Protein AF-A0A4V2BK68-F1 (afdb_monomer)

Sequence (248 aa):
MAKHEANIALLWSELARLSEAGELRRLSCAFARFIASLGSAPPALVLASSVLSELEGQGHSCLLLADLAAGPAALLGWEDDQWKELARAAGPLPRNAQGWARELAGCQQVWEVSAFDYDQPLVLDGDRLYLRRYWRDETLVAQAVRARATRLREVDAGQVRGWLDMLFASQRSAGVPNGPDWQKLACAIALRGSIAIITGGPGTGKTYTVARLLALLFATATEAGSQRIALAAPTGKAAARLKQSIDK

Foldseek 3Di:
DDQLDQAVVLLLVLQVVCCVVVLAPPVLSVQLVVLCVVDPRQLLSSVLSSVQVLLVVVVDQWDFLQCVLVFVQVSSVHDSVSSVSSCVNSGDDDNGLVSSLVVQCPRPLEDEPVDDDPPRQWYDDPRIIGGPVSVVVVVVVVVVCVVQQPQWDDFDPVQLVVLLCVLCVVVPVVDDPPDDPVLSVQLVSCNTTSDGDDDDDPPPCPLVSVLSSVVSCQSRDPDHPPDDDDDDDPDPVVSVVSVVSNVD

Secondary structure (DSSP, 8-state):
-------HHHHHHHHHHHHHTTSS-HHHHHHHHHHHHTS---HHHHHHHHHHHHHHHTT-SEEEHHHHHH-THHHHT--HHHHHHHHHHH-S--SSHHHHHHHHHTSTTEEETTSPP---SEEEETTEEEEHHHHHHHHHHHHHHHHHHS-BPP--HHHHHHHHHHHTHHHHTT---SS--HHHHHHHHHHHBSS------TTS-HHHHHHHHHHHHHHT-SSTT--------SSHHHHHHHHHHH--

pLDDT: mean 90.45, std 10.8, range [35.53, 98.69]

Mean predicted aligned error: 6.68 Å

Solvent-accessible surface area (backbone 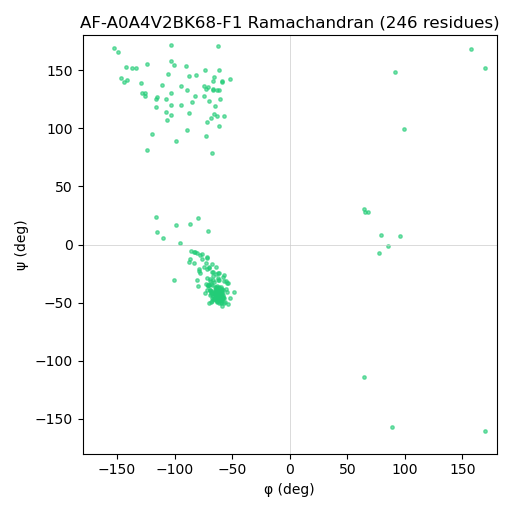atoms only — not comparable to full-atom values): 14293 Å² total; per-residue (Å²): 133,84,78,68,71,62,36,56,68,52,30,52,52,48,52,48,51,37,30,73,72,65,78,33,59,63,62,20,52,52,48,18,50,53,59,39,70,76,50,84,59,55,40,65,53,40,50,52,40,26,51,38,42,45,41,40,76,75,69,42,68,56,34,49,30,54,48,61,35,72,56,47,20,72,82,68,75,43,54,65,65,63,46,51,53,50,45,58,28,35,22,89,70,55,78,37,29,71,48,42,43,56,60,45,57,71,29,83,52,32,31,38,72,94,52,85,84,81,81,36,61,25,32,36,58,82,58,31,42,22,49,39,68,43,47,51,53,51,51,50,50,52,51,57,49,51,59,26,64,71,40,70,50,91,71,63,66,68,62,50,48,54,52,51,52,63,79,46,46,74,62,62,74,74,52,85,68,95,63,81,61,61,56,62,50,49,35,58,52,40,69,30,32,66,51,70,86,89,83,75,66,89,89,68,47,63,65,64,35,50,51,50,35,52,52,49,53,63,76,67,50,92,50,91,84,72,79,82,86,83,87,86,52,100,41,72,72,54,36,53,52,52,50,62,65,64,79,106

Structure (mmCIF, N/CA/C/O backbone):
data_AF-A0A4V2BK68-F1
#
_entry.id   AF-A0A4V2BK68-F1
#
loop_
_atom_site.group_PDB
_atom_site.id
_atom_site.type_symbol
_atom_site.label_atom_id
_atom_site.label_alt_id
_atom_site.label_comp_id
_atom_site.label_asym_id
_atom_site.label_entity_id
_atom_site.label_seq_id
_atom_site.pdbx_PDB_ins_code
_atom_site.Cartn_x
_atom_site.Cartn_y
_atom_site.Cartn_z
_atom_site.occupancy
_atom_site.B_iso_or_equiv
_atom_site.auth_seq_id
_atom_site.auth_comp_id
_atom_site.auth_asym_id
_atom_site.auth_atom_id
_atom_site.pdbx_PDB_model_num
ATOM 1 N N . MET A 1 1 ? 11.439 2.692 -43.459 1.00 35.53 1 MET A N 1
ATOM 2 C CA . MET A 1 1 ? 11.165 2.972 -42.032 1.00 35.53 1 MET A CA 1
ATOM 3 C C . MET A 1 1 ? 12.033 2.042 -41.204 1.00 35.53 1 MET A C 1
ATOM 5 O O . MET A 1 1 ? 11.750 0.852 -41.156 1.00 35.53 1 MET A O 1
ATOM 9 N N . ALA A 1 2 ? 13.141 2.548 -40.661 1.00 35.53 2 ALA A N 1
ATOM 10 C CA . ALA A 1 2 ? 14.042 1.754 -39.831 1.00 35.53 2 ALA A CA 1
ATOM 11 C C . ALA A 1 2 ? 13.305 1.339 -38.548 1.00 35.53 2 ALA A C 1
ATOM 13 O O . ALA A 1 2 ? 12.846 2.202 -37.796 1.00 35.53 2 ALA A O 1
ATOM 14 N N . LYS A 1 3 ? 13.149 0.028 -38.324 1.00 40.97 3 LYS A N 1
ATOM 15 C CA . LYS A 1 3 ? 12.773 -0.508 -37.011 1.00 40.97 3 LYS A CA 1
ATOM 16 C C . LYS A 1 3 ? 13.834 -0.000 -36.034 1.00 40.97 3 LYS A C 1
ATOM 18 O O . LYS A 1 3 ? 14.989 -0.380 -36.173 1.00 40.97 3 LYS A O 1
ATOM 23 N N . HIS A 1 4 ? 13.465 0.911 -35.133 1.00 47.81 4 HIS A N 1
ATOM 24 C CA . HIS A 1 4 ? 14.343 1.330 -34.043 1.00 47.81 4 HIS A CA 1
ATOM 25 C C . HIS A 1 4 ? 14.621 0.093 -33.192 1.00 47.81 4 HIS A C 1
ATOM 27 O O . HIS A 1 4 ? 13.746 -0.381 -32.467 1.00 47.81 4 HIS A O 1
ATOM 33 N N . GLU A 1 5 ? 15.802 -0.482 -33.376 1.00 54.16 5 GLU A N 1
ATOM 34 C CA . GLU A 1 5 ? 16.306 -1.576 -32.562 1.00 54.16 5 GLU A CA 1
ATOM 35 C C . GLU A 1 5 ? 16.465 -1.054 -31.132 1.00 54.16 5 GLU A C 1
ATOM 37 O O . GLU A 1 5 ? 16.938 0.065 -30.917 1.00 54.16 5 GLU A O 1
ATOM 42 N N . ALA A 1 6 ? 15.981 -1.817 -30.158 1.00 62.16 6 ALA A N 1
ATOM 43 C CA . ALA A 1 6 ? 15.950 -1.380 -28.773 1.00 62.16 6 ALA A CA 1
ATOM 44 C C . ALA A 1 6 ? 17.393 -1.223 -28.260 1.00 62.16 6 ALA A C 1
ATOM 46 O O . ALA A 1 6 ? 18.126 -2.206 -28.153 1.00 62.16 6 ALA A O 1
ATOM 47 N N . ASN A 1 7 ? 17.823 0.009 -27.972 1.00 80.69 7 ASN A N 1
ATOM 48 C CA . ASN A 1 7 ? 19.200 0.283 -27.575 1.00 80.69 7 ASN A CA 1
ATOM 49 C C . ASN A 1 7 ? 19.293 0.411 -26.053 1.00 80.69 7 ASN A C 1
ATOM 51 O O . ASN A 1 7 ? 19.197 1.497 -25.484 1.00 80.69 7 ASN A O 1
ATOM 55 N N . ILE A 1 8 ? 19.519 -0.721 -25.387 1.00 89.06 8 ILE A N 1
ATOM 56 C CA . ILE A 1 8 ? 19.668 -0.768 -23.930 1.00 89.06 8 ILE A CA 1
ATOM 57 C C . ILE A 1 8 ? 20.793 0.151 -23.417 1.00 89.06 8 ILE A C 1
ATOM 59 O O . ILE A 1 8 ? 20.675 0.711 -22.331 1.00 89.06 8 ILE A O 1
ATOM 63 N N . ALA A 1 9 ? 21.860 0.368 -24.197 1.00 90.88 9 ALA A N 1
ATOM 64 C CA . ALA A 1 9 ? 22.940 1.280 -23.820 1.00 90.88 9 ALA A CA 1
ATOM 65 C C . ALA A 1 9 ? 22.479 2.746 -23.834 1.00 90.88 9 ALA A C 1
ATOM 67 O O . ALA A 1 9 ? 22.823 3.503 -22.926 1.00 90.88 9 ALA A O 1
ATOM 68 N N . LEU A 1 10 ? 21.653 3.127 -24.814 1.00 93.19 10 LEU A N 1
ATOM 69 C CA . LEU A 1 10 ? 21.035 4.453 -24.865 1.00 93.19 10 LEU A CA 1
ATOM 70 C C . LEU A 1 10 ? 20.095 4.665 -23.671 1.00 93.19 10 LEU A C 1
ATOM 72 O O . LEU A 1 10 ? 20.165 5.708 -23.028 1.00 93.19 10 LEU A O 1
ATOM 76 N N . LEU A 1 11 ? 19.285 3.658 -23.321 1.00 94.94 11 LEU A N 1
ATOM 77 C CA . LEU A 1 11 ? 18.424 3.711 -22.135 1.00 94.94 11 LEU A CA 1
ATOM 78 C C . LEU A 1 11 ? 19.236 3.926 -20.848 1.00 94.94 11 LEU A C 1
ATOM 80 O O . LEU A 1 11 ? 18.882 4.772 -20.029 1.00 94.94 11 LEU A O 1
ATOM 84 N N . TRP A 1 12 ? 20.348 3.206 -20.672 1.00 95.69 12 TRP A N 1
ATOM 85 C CA . TRP A 1 12 ? 21.217 3.400 -19.507 1.00 95.69 12 TRP A CA 1
ATOM 86 C C . TRP A 1 12 ? 21.860 4.783 -19.456 1.00 95.69 12 TRP A C 1
ATOM 88 O O . TRP A 1 12 ? 22.002 5.336 -18.363 1.00 95.69 12 TRP A O 1
ATOM 98 N N . SER A 1 13 ? 22.251 5.327 -20.610 1.00 94.75 13 SER A N 1
ATOM 99 C CA . SER A 1 13 ? 22.787 6.685 -20.714 1.00 94.75 13 SER A CA 1
ATOM 100 C C . SER A 1 13 ? 21.743 7.723 -20.309 1.00 94.75 13 SER A C 1
ATOM 102 O O . SER A 1 13 ? 22.056 8.645 -19.562 1.00 94.75 13 SER A O 1
ATOM 104 N N . GLU A 1 14 ? 20.498 7.549 -20.750 1.00 94.94 14 GLU A N 1
ATOM 105 C CA . GLU A 1 14 ? 19.413 8.481 -20.444 1.00 94.94 14 GLU A CA 1
ATOM 106 C C . GLU A 1 14 ? 19.020 8.434 -18.962 1.00 94.94 14 GLU A C 1
ATOM 108 O O . GLU A 1 14 ? 18.931 9.467 -18.306 1.00 94.94 14 GLU A O 1
ATOM 113 N N . LEU A 1 15 ? 18.907 7.236 -18.378 1.00 95.06 15 LEU A N 1
ATOM 114 C CA . LEU A 1 15 ? 18.691 7.080 -16.935 1.00 95.06 15 LEU A CA 1
ATOM 115 C C . LEU A 1 15 ? 19.824 7.711 -16.107 1.00 95.06 15 LEU A C 1
ATOM 117 O O . LEU A 1 15 ? 19.572 8.315 -15.063 1.00 95.06 15 LEU A O 1
ATOM 121 N N . ALA A 1 16 ? 21.077 7.587 -16.558 1.00 95.00 16 ALA A N 1
ATOM 122 C CA . ALA A 1 16 ? 22.208 8.239 -15.904 1.00 95.00 16 ALA A CA 1
ATOM 123 C C . ALA A 1 16 ? 22.092 9.769 -15.977 1.00 95.00 16 ALA A C 1
ATOM 125 O O . ALA A 1 16 ? 22.215 10.420 -14.941 1.00 95.00 16 ALA A O 1
ATOM 126 N N . ARG A 1 17 ? 21.760 10.321 -17.152 1.00 95.50 17 ARG A N 1
ATOM 127 C CA . ARG A 1 17 ? 21.542 11.760 -17.359 1.00 95.50 17 ARG A CA 1
ATOM 128 C C . ARG A 1 17 ? 20.454 12.311 -16.434 1.00 95.50 17 ARG A C 1
ATOM 130 O O . ARG A 1 17 ? 20.697 13.287 -15.729 1.00 95.50 17 ARG A O 1
ATOM 137 N N . LEU A 1 18 ? 19.287 11.662 -16.388 1.00 94.19 18 LEU A N 1
ATOM 138 C CA . LEU A 1 18 ? 18.172 12.044 -15.508 1.00 94.19 18 LEU A CA 1
ATOM 139 C C . LEU A 1 18 ? 18.581 12.000 -14.029 1.00 94.19 18 LEU A C 1
ATOM 141 O O . LEU A 1 18 ? 18.216 12.871 -13.238 1.00 94.19 18 LEU A O 1
ATOM 145 N N . SER A 1 19 ? 19.385 11.005 -13.645 1.00 94.50 19 SER A N 1
ATOM 146 C CA . SER A 1 19 ? 19.883 10.894 -12.275 1.00 94.50 19 SER A CA 1
ATOM 147 C C . SER A 1 19 ? 20.930 11.950 -11.913 1.00 94.50 19 SER A C 1
ATOM 149 O O . SER A 1 19 ? 20.968 12.389 -10.762 1.00 94.50 19 SER A O 1
ATOM 151 N N . GLU A 1 20 ? 21.778 12.356 -12.858 1.00 95.19 20 GLU A N 1
ATOM 152 C CA . GLU A 1 20 ? 22.756 13.434 -12.681 1.00 95.19 20 GLU A CA 1
ATOM 153 C C . GLU A 1 20 ? 22.083 14.809 -12.612 1.00 95.19 20 GLU A C 1
ATOM 155 O O . GLU A 1 20 ? 22.495 15.643 -11.805 1.00 95.19 20 GLU A O 1
ATOM 160 N N . ALA A 1 21 ? 21.006 15.010 -13.378 1.00 94.00 21 ALA A N 1
ATOM 161 C CA . ALA A 1 21 ? 20.170 16.210 -13.340 1.00 94.00 21 ALA A CA 1
ATOM 162 C C . ALA A 1 21 ? 19.303 16.323 -12.068 1.00 94.00 21 ALA A C 1
ATOM 164 O O . ALA A 1 21 ? 18.738 17.379 -11.799 1.00 94.00 21 ALA A O 1
ATOM 165 N N . GLY A 1 22 ? 19.202 15.253 -11.268 1.00 93.19 22 GLY A N 1
ATOM 166 C CA . GLY A 1 22 ? 18.365 15.210 -10.064 1.00 93.19 22 GLY A CA 1
ATOM 167 C C . GLY A 1 22 ? 16.874 14.977 -10.336 1.00 93.19 22 GLY A C 1
ATOM 168 O O . GLY A 1 22 ? 16.076 15.044 -9.406 1.00 93.19 22 GLY A O 1
ATOM 169 N N . GLU A 1 23 ? 16.508 14.670 -11.581 1.00 92.75 23 GLU A N 1
ATOM 170 C CA . GLU A 1 23 ? 15.135 14.374 -12.023 1.00 92.75 23 GLU A CA 1
ATOM 171 C C . GLU A 1 23 ? 14.714 12.937 -11.673 1.00 92.75 23 GLU A C 1
ATOM 173 O O . GLU A 1 23 ? 13.528 12.632 -11.570 1.00 92.75 23 GLU A O 1
ATOM 178 N N . LEU A 1 24 ? 15.696 12.055 -11.457 1.00 94.62 24 LEU A N 1
ATOM 179 C CA . LEU A 1 24 ? 15.513 10.678 -11.007 1.00 94.62 24 LEU A CA 1
ATOM 180 C C . LEU A 1 24 ? 16.427 10.394 -9.809 1.00 94.62 24 LEU A C 1
ATOM 182 O O . LEU A 1 24 ? 17.602 10.779 -9.790 1.00 94.62 24 LEU A O 1
ATOM 186 N N . ARG A 1 25 ? 15.937 9.675 -8.794 1.00 95.88 25 ARG A N 1
ATOM 187 C CA . ARG A 1 25 ? 16.786 9.335 -7.644 1.00 95.88 25 ARG A CA 1
ATOM 188 C C . ARG A 1 25 ? 17.895 8.376 -8.075 1.00 95.88 25 ARG A C 1
ATOM 190 O O . ARG A 1 25 ? 17.664 7.401 -8.788 1.00 95.88 25 ARG A O 1
ATOM 197 N N . ARG A 1 26 ? 19.105 8.572 -7.537 1.00 96.12 26 ARG A N 1
ATOM 198 C CA . ARG A 1 26 ? 20.246 7.655 -7.757 1.00 96.12 26 ARG A CA 1
ATOM 199 C C . ARG A 1 26 ? 19.911 6.204 -7.403 1.00 96.12 26 ARG A C 1
ATOM 201 O O . ARG A 1 26 ? 20.406 5.282 -8.049 1.00 96.12 26 ARG A O 1
ATOM 208 N N . LEU A 1 27 ? 19.057 6.014 -6.392 1.00 96.81 27 LEU A N 1
ATOM 209 C CA . LEU A 1 27 ? 18.559 4.701 -5.993 1.00 96.81 27 LEU A CA 1
ATOM 210 C C . LEU A 1 27 ? 17.770 4.023 -7.118 1.00 96.81 27 LEU A C 1
ATOM 212 O O . LEU A 1 27 ? 18.000 2.846 -7.357 1.00 96.81 27 LEU A O 1
ATOM 216 N N . SER A 1 28 ? 16.921 4.750 -7.846 1.00 96.81 28 SER A N 1
ATOM 217 C CA . SER A 1 28 ? 16.106 4.207 -8.940 1.00 96.81 28 SER A CA 1
ATOM 218 C C . SER A 1 28 ? 16.981 3.656 -10.075 1.00 96.81 28 SER A C 1
ATOM 220 O O .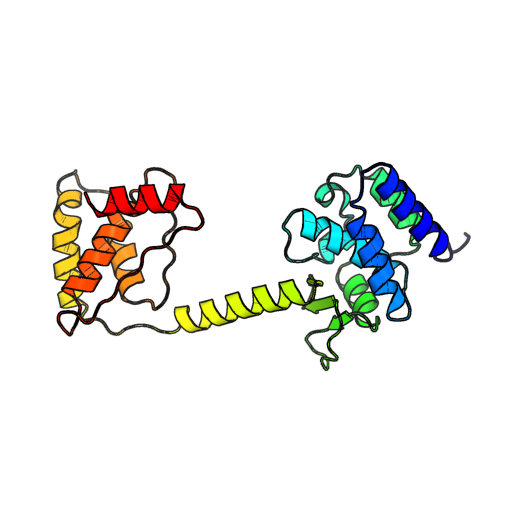 SER A 1 28 ? 16.739 2.559 -10.584 1.00 96.81 28 SER A O 1
ATOM 222 N N . CYS A 1 29 ? 18.076 4.350 -10.408 1.00 95.75 29 CYS A N 1
ATOM 223 C CA . CYS A 1 29 ? 19.084 3.858 -11.354 1.00 95.75 29 CYS A CA 1
ATOM 224 C C . CYS A 1 29 ? 19.861 2.648 -10.827 1.00 95.75 29 CYS A C 1
ATOM 226 O O . CYS A 1 29 ? 20.064 1.673 -11.552 1.00 95.75 29 CYS A O 1
ATOM 228 N N . ALA A 1 30 ? 20.324 2.702 -9.576 1.00 97.12 30 ALA A N 1
ATOM 229 C CA . ALA A 1 30 ? 21.068 1.603 -8.963 1.00 97.12 30 ALA A CA 1
ATOM 230 C C . ALA A 1 30 ? 20.209 0.335 -8.838 1.00 97.12 30 ALA A C 1
ATOM 232 O O . ALA A 1 30 ? 20.682 -0.761 -9.131 1.00 97.12 30 ALA A O 1
ATOM 233 N N . PHE A 1 31 ? 18.938 0.493 -8.473 1.00 97.88 31 PHE A N 1
ATOM 234 C CA . PHE A 1 31 ? 17.966 -0.584 -8.381 1.00 97.88 31 PHE A CA 1
ATOM 235 C C . PHE A 1 31 ? 17.712 -1.230 -9.743 1.00 97.88 31 PHE A C 1
ATOM 237 O O . PHE A 1 31 ? 17.820 -2.447 -9.866 1.00 97.88 31 PHE A O 1
ATOM 244 N N . ALA A 1 32 ? 17.456 -0.438 -10.788 1.00 97.44 32 ALA A N 1
ATOM 245 C CA . ALA A 1 32 ? 17.267 -0.981 -12.130 1.00 97.44 32 ALA A CA 1
ATOM 246 C C . ALA A 1 32 ? 18.505 -1.751 -12.618 1.00 97.44 32 ALA A C 1
ATOM 248 O O . ALA A 1 32 ? 18.366 -2.827 -13.198 1.00 97.44 32 ALA A O 1
ATOM 249 N N . ARG A 1 33 ? 19.720 -1.255 -12.333 1.00 97.19 33 ARG A N 1
ATOM 250 C CA . ARG A 1 33 ? 20.971 -1.981 -12.623 1.00 97.19 33 ARG A CA 1
ATOM 251 C C . ARG A 1 33 ? 21.080 -3.285 -11.838 1.00 97.19 33 ARG A C 1
ATOM 253 O O . ARG A 1 33 ? 21.493 -4.291 -12.405 1.00 97.19 33 ARG A O 1
ATOM 260 N N . PHE A 1 34 ? 20.696 -3.282 -10.562 1.00 97.81 34 PHE A N 1
ATOM 261 C CA . PHE A 1 34 ? 20.651 -4.496 -9.752 1.00 97.81 34 PHE A CA 1
ATOM 262 C C . PHE A 1 34 ? 19.698 -5.529 -10.361 1.00 97.81 34 PHE A C 1
ATOM 264 O O . PHE A 1 34 ? 20.127 -6.649 -10.615 1.00 97.81 34 PHE A O 1
ATOM 271 N N . ILE A 1 35 ? 18.459 -5.151 -10.694 1.00 98.12 35 ILE A N 1
ATOM 272 C CA . ILE A 1 35 ? 17.502 -6.051 -11.358 1.00 98.12 35 ILE A CA 1
ATOM 273 C C . ILE A 1 35 ? 18.069 -6.573 -12.683 1.00 98.12 35 ILE A C 1
ATOM 275 O O . ILE A 1 35 ? 18.047 -7.777 -12.938 1.00 98.12 35 ILE A O 1
ATOM 279 N N . ALA A 1 36 ? 18.650 -5.694 -13.500 1.00 96.94 36 ALA A N 1
ATOM 280 C CA . ALA A 1 36 ? 19.260 -6.086 -14.764 1.00 96.94 36 ALA A CA 1
ATOM 281 C C . ALA A 1 36 ? 20.438 -7.063 -14.595 1.00 96.94 36 ALA A C 1
ATOM 283 O O . ALA A 1 36 ? 20.678 -7.878 -15.475 1.00 96.94 36 ALA A O 1
ATOM 284 N N . SER A 1 37 ? 21.155 -7.023 -13.467 1.00 96.81 37 SER A N 1
ATOM 285 C CA . SER A 1 37 ? 22.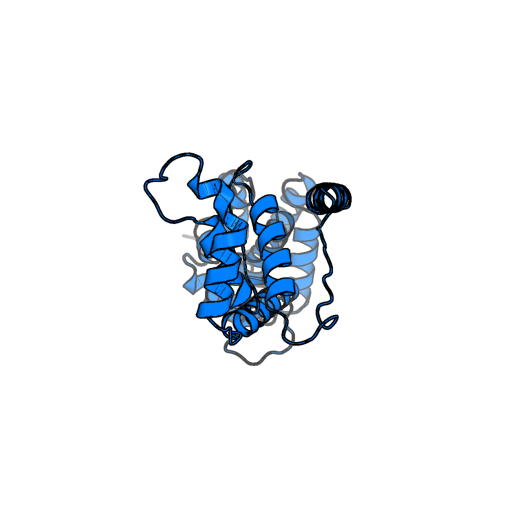278 -7.932 -13.199 1.00 96.81 37 SER A CA 1
ATOM 286 C C . SER A 1 37 ? 21.860 -9.375 -12.889 1.00 96.81 37 SER A C 1
ATOM 288 O O . SER A 1 37 ? 22.692 -10.276 -12.959 1.00 96.81 37 SER A O 1
ATOM 290 N N . LEU A 1 38 ? 20.583 -9.608 -12.568 1.00 96.00 38 LEU A N 1
ATOM 291 C CA . LEU A 1 38 ? 20.067 -10.923 -12.171 1.00 96.00 38 LEU A CA 1
ATOM 292 C C . LEU A 1 38 ? 19.722 -11.839 -13.358 1.00 96.00 38 LEU A C 1
ATOM 294 O O . LEU A 1 38 ? 19.376 -12.997 -13.142 1.00 96.00 38 LEU A O 1
ATOM 298 N N . GLY A 1 39 ? 19.780 -11.349 -14.599 1.00 93.19 39 GLY A N 1
ATOM 299 C CA . GLY A 1 39 ? 19.414 -12.135 -15.777 1.00 93.19 39 GLY A CA 1
ATOM 300 C C . GLY A 1 39 ? 19.315 -11.299 -17.049 1.00 93.19 39 GLY A C 1
ATOM 301 O O . GLY A 1 39 ? 19.834 -10.190 -17.124 1.00 93.19 39 GLY A O 1
ATOM 302 N N . SER A 1 40 ? 18.620 -11.822 -18.064 1.00 92.88 40 SER A N 1
ATOM 303 C CA . SER A 1 40 ? 18.313 -11.033 -19.264 1.00 92.88 40 SER A CA 1
ATOM 304 C C . SER A 1 40 ? 17.466 -9.817 -18.887 1.00 92.88 40 SER A C 1
ATOM 306 O O . SER A 1 40 ? 16.504 -9.938 -18.129 1.00 92.88 40 SER A O 1
ATOM 308 N N . ALA A 1 41 ? 17.835 -8.645 -19.398 1.00 92.38 41 ALA A N 1
ATOM 309 C CA . ALA A 1 41 ? 17.243 -7.374 -19.005 1.00 92.38 41 ALA A CA 1
ATOM 310 C C . ALA A 1 41 ? 16.690 -6.642 -20.233 1.00 92.38 41 ALA A C 1
ATOM 312 O O . ALA A 1 41 ? 17.369 -5.772 -20.780 1.00 92.38 41 ALA A O 1
ATOM 313 N N . PRO A 1 42 ? 15.480 -6.981 -20.711 1.00 94.56 42 PRO A N 1
ATOM 314 C CA . PRO A 1 42 ? 14.872 -6.224 -21.795 1.00 94.56 42 PRO A CA 1
ATOM 315 C C . PRO A 1 42 ? 14.655 -4.760 -21.362 1.00 94.56 42 PRO A C 1
ATOM 317 O O . PRO A 1 42 ? 14.401 -4.500 -20.180 1.00 94.56 42 PRO A O 1
ATOM 320 N N . PRO A 1 43 ? 14.700 -3.785 -22.288 1.00 95.31 43 PRO A N 1
ATOM 321 C CA . PRO A 1 43 ? 14.502 -2.370 -21.959 1.00 95.31 43 PRO A CA 1
ATOM 322 C C . PRO A 1 43 ? 13.200 -2.082 -21.204 1.00 95.31 43 PRO A C 1
ATOM 324 O O . PRO A 1 43 ? 13.182 -1.232 -20.317 1.00 95.31 43 PRO A O 1
ATOM 327 N N . ALA A 1 44 ? 12.135 -2.837 -21.492 1.00 95.00 44 ALA A N 1
ATOM 328 C CA . ALA A 1 44 ? 10.874 -2.775 -20.761 1.00 95.00 44 ALA A CA 1
ATOM 329 C C . ALA A 1 44 ? 11.051 -3.086 -19.261 1.00 95.00 44 ALA A C 1
ATOM 331 O O . ALA A 1 44 ? 10.557 -2.337 -18.422 1.00 95.00 44 ALA A O 1
ATOM 332 N N . LEU A 1 45 ? 11.804 -4.136 -18.906 1.00 96.94 45 LEU A N 1
ATOM 333 C CA . LEU A 1 45 ? 12.082 -4.486 -17.509 1.00 96.94 45 LEU A CA 1
ATOM 334 C C . LEU A 1 45 ? 12.896 -3.396 -16.810 1.00 96.94 45 LEU A C 1
ATOM 336 O O . LEU A 1 45 ? 12.586 -3.032 -15.675 1.00 96.94 45 LEU A O 1
ATOM 340 N N . VAL A 1 46 ? 13.926 -2.874 -17.481 1.00 97.12 46 VAL A N 1
ATOM 341 C CA . VAL A 1 46 ? 14.770 -1.797 -16.944 1.00 97.12 46 VAL A CA 1
ATOM 342 C C . VAL A 1 46 ? 13.921 -0.561 -16.653 1.00 97.12 46 VAL A C 1
ATOM 344 O O . VAL A 1 46 ? 13.952 -0.047 -15.537 1.00 97.12 46 VAL A O 1
ATOM 347 N N . LEU A 1 47 ? 13.102 -0.144 -17.621 1.00 96.25 47 LEU A N 1
ATOM 348 C CA . LEU A 1 47 ? 12.214 1.006 -17.490 1.00 96.25 47 LEU A CA 1
ATOM 349 C C . LEU A 1 47 ? 11.188 0.807 -16.369 1.00 96.25 47 LEU A C 1
ATOM 351 O O . LEU A 1 47 ? 11.067 1.660 -15.492 1.00 96.25 47 LEU A O 1
ATOM 355 N N . ALA A 1 48 ? 10.493 -0.334 -16.354 1.00 97.44 48 ALA A N 1
ATOM 356 C CA . ALA A 1 48 ? 9.508 -0.652 -15.324 1.00 97.44 48 ALA A CA 1
ATOM 357 C C . ALA A 1 48 ? 10.139 -0.682 -13.923 1.00 97.44 48 ALA A C 1
ATOM 359 O O . ALA A 1 48 ? 9.545 -0.174 -12.978 1.00 97.44 48 ALA A O 1
ATOM 360 N N . SER A 1 49 ? 11.363 -1.206 -13.792 1.00 97.94 49 SER A N 1
ATOM 361 C CA . SER A 1 49 ? 12.101 -1.237 -12.521 1.00 97.94 49 SER A CA 1
ATOM 362 C C . SER A 1 49 ? 12.501 0.162 -12.051 1.00 97.94 49 SER A C 1
ATOM 364 O O . SER A 1 49 ? 12.375 0.466 -10.865 1.00 97.94 49 SER A O 1
ATOM 366 N N . SER A 1 50 ? 12.958 1.027 -12.965 1.00 97.06 50 SER A N 1
ATOM 367 C CA . SER A 1 50 ? 13.282 2.425 -12.655 1.00 97.06 50 SER A CA 1
ATOM 368 C C . SER A 1 50 ? 12.050 3.203 -12.200 1.00 97.06 50 SER A C 1
ATOM 370 O O . SER A 1 50 ? 12.102 3.854 -11.159 1.00 97.06 50 SER A O 1
ATOM 372 N N . VAL A 1 51 ? 10.938 3.096 -12.937 1.00 97.31 51 VAL A N 1
ATOM 373 C CA . VAL A 1 51 ? 9.676 3.776 -12.606 1.00 97.31 51 VAL A CA 1
ATOM 374 C C . VAL A 1 51 ? 9.104 3.248 -11.293 1.00 97.31 51 VAL A C 1
ATOM 376 O O . VAL A 1 51 ? 8.755 4.039 -10.425 1.00 97.31 51 VAL A O 1
ATOM 379 N N . LEU A 1 52 ? 9.057 1.926 -11.103 1.00 98.31 52 LEU A N 1
ATOM 380 C CA . LEU A 1 52 ? 8.588 1.313 -9.859 1.00 98.31 52 LEU A CA 1
ATOM 381 C C . LEU A 1 52 ? 9.396 1.800 -8.655 1.00 98.31 52 LEU A C 1
ATOM 383 O O . LEU A 1 52 ? 8.815 2.146 -7.630 1.00 98.31 52 LEU A O 1
ATOM 387 N N . SER A 1 53 ? 10.727 1.829 -8.776 1.00 97.81 53 SER A N 1
ATOM 388 C CA . SER A 1 53 ? 11.569 2.343 -7.703 1.00 97.81 53 SER A CA 1
ATOM 389 C C . SER A 1 53 ? 11.258 3.807 -7.433 1.00 97.81 53 SER A C 1
ATOM 391 O O . SER A 1 53 ? 11.085 4.151 -6.270 1.00 97.81 53 SER A O 1
ATOM 393 N N . GLU A 1 54 ? 11.133 4.649 -8.463 1.00 96.94 54 GLU A N 1
ATOM 394 C CA . GLU A 1 54 ? 10.819 6.072 -8.305 1.00 96.94 54 GLU A CA 1
ATOM 395 C C . GLU A 1 54 ? 9.483 6.308 -7.595 1.00 96.94 54 GLU A C 1
ATOM 397 O O . GLU A 1 54 ? 9.449 7.032 -6.601 1.00 96.94 54 GLU A O 1
ATOM 402 N N . LEU A 1 55 ? 8.421 5.620 -8.020 1.00 96.62 55 LEU A N 1
ATOM 403 C CA . LEU A 1 55 ? 7.101 5.713 -7.394 1.00 96.62 55 LEU A CA 1
ATOM 404 C C . LEU A 1 55 ? 7.099 5.218 -5.944 1.00 96.62 55 LEU A C 1
ATOM 406 O O . LEU A 1 55 ? 6.436 5.812 -5.093 1.00 96.62 55 LEU A O 1
ATOM 410 N N . GLU A 1 56 ? 7.879 4.184 -5.623 1.00 96.19 56 GLU A N 1
ATOM 411 C CA . GLU A 1 56 ? 8.058 3.750 -4.233 1.00 96.19 56 GLU A CA 1
ATOM 412 C C . GLU A 1 56 ? 8.625 4.876 -3.360 1.00 96.19 56 GLU A C 1
ATOM 414 O O . GLU A 1 56 ? 8.153 5.101 -2.246 1.00 96.19 56 GLU A O 1
ATOM 419 N N . GLY A 1 57 ? 9.552 5.666 -3.904 1.00 94.88 57 GLY A N 1
ATOM 420 C CA . GLY A 1 57 ? 10.091 6.850 -3.237 1.00 94.88 57 GLY A CA 1
ATOM 421 C C . GLY A 1 57 ? 9.079 7.933 -2.915 1.00 94.88 57 GLY A C 1
ATOM 422 O O . GLY A 1 57 ? 9.296 8.724 -1.998 1.00 94.88 57 GLY A O 1
ATOM 423 N N . GLN A 1 58 ? 7.991 7.959 -3.674 1.00 94.31 58 GLN A N 1
ATOM 424 C CA . GLN A 1 58 ? 6.884 8.892 -3.520 1.00 94.31 58 GLN A CA 1
ATOM 425 C C . GLN A 1 58 ? 5.746 8.300 -2.669 1.00 94.31 58 GLN A C 1
ATOM 427 O O . GLN A 1 58 ? 4.747 8.970 -2.413 1.00 94.31 58 GLN A O 1
ATOM 432 N N . GLY A 1 59 ? 5.909 7.067 -2.173 1.00 94.94 59 GLY A N 1
ATOM 433 C CA . GLY A 1 59 ? 4.977 6.399 -1.266 1.00 94.94 59 GLY A CA 1
ATOM 434 C C . GLY A 1 59 ? 3.975 5.459 -1.938 1.00 94.94 59 GLY A C 1
ATOM 435 O O . GLY A 1 59 ? 3.078 4.960 -1.256 1.00 94.94 59 GLY A O 1
ATOM 436 N N . HIS A 1 60 ? 4.106 5.188 -3.239 1.00 96.56 60 HIS A N 1
ATOM 437 C CA . HIS A 1 60 ? 3.284 4.179 -3.912 1.00 96.56 60 HIS A CA 1
ATOM 438 C C . HIS A 1 60 ? 3.739 2.762 -3.524 1.00 96.56 60 HIS A C 1
ATOM 440 O O . HIS A 1 60 ? 4.933 2.470 -3.515 1.00 96.56 60 HIS A O 1
ATOM 446 N N . SER A 1 61 ? 2.801 1.850 -3.237 1.00 95.94 61 SER A N 1
ATOM 447 C CA . SER A 1 61 ? 3.135 0.444 -2.936 1.00 95.94 61 SER A CA 1
ATOM 448 C C . SER A 1 61 ? 3.456 -0.383 -4.187 1.00 95.94 61 SER A C 1
ATOM 450 O O . SER A 1 61 ? 4.161 -1.391 -4.098 1.00 95.94 61 SER A O 1
ATOM 452 N N . CYS A 1 62 ? 2.946 0.037 -5.347 1.00 97.81 62 CYS A N 1
ATOM 453 C CA . CYS A 1 62 ? 3.108 -0.635 -6.631 1.00 97.81 62 CYS A CA 1
ATOM 454 C C . CYS A 1 62 ? 3.035 0.334 -7.811 1.00 97.81 62 CYS A C 1
ATOM 456 O O . CYS A 1 62 ? 2.623 1.486 -7.673 1.00 97.81 62 CYS A O 1
ATOM 458 N N . LEU A 1 63 ? 3.403 -0.179 -8.981 1.00 98.19 63 LEU A N 1
ATOM 459 C CA . LEU A 1 63 ? 3.210 0.446 -10.280 1.00 98.19 63 LEU A CA 1
ATOM 460 C C . LEU A 1 63 ? 2.032 -0.226 -10.994 1.00 98.19 63 LEU A C 1
ATOM 462 O O . LEU A 1 63 ? 2.083 -1.426 -11.277 1.00 98.19 63 LEU A O 1
ATOM 466 N N . LEU A 1 64 ? 0.995 0.545 -11.328 1.00 98.12 64 LEU A N 1
ATOM 467 C CA . LEU A 1 64 ? -0.082 0.069 -12.195 1.00 98.12 64 LEU A CA 1
ATOM 468 C C . LEU A 1 64 ? 0.422 0.025 -13.643 1.00 98.12 64 LEU A C 1
ATOM 470 O O . LEU A 1 64 ? 0.922 1.015 -14.180 1.00 98.12 64 LEU A O 1
ATOM 474 N N . LEU A 1 65 ? 0.266 -1.115 -14.314 1.00 98.06 65 LEU A N 1
ATOM 475 C CA . LEU A 1 65 ? 0.736 -1.282 -15.692 1.00 98.06 65 LEU A CA 1
ATOM 476 C C . LEU A 1 65 ? -0.044 -0.422 -16.695 1.00 98.06 65 LEU A C 1
ATOM 478 O O . LEU A 1 65 ? 0.469 -0.104 -17.767 1.00 98.06 65 LEU A O 1
ATOM 482 N N . ALA A 1 66 ? -1.280 -0.045 -16.358 1.00 97.06 66 ALA A N 1
ATOM 483 C CA . ALA A 1 66 ? -2.064 0.900 -17.145 1.00 97.06 66 ALA A CA 1
ATOM 484 C C . ALA A 1 66 ? -1.422 2.297 -17.149 1.00 97.06 66 ALA A C 1
ATOM 486 O O . ALA A 1 66 ? -1.304 2.899 -18.215 1.00 97.06 66 ALA A O 1
ATOM 487 N N . ASP A 1 67 ? -0.933 2.759 -15.997 1.00 96.25 67 ASP A N 1
ATOM 488 C CA . ASP A 1 67 ? -0.263 4.055 -15.869 1.00 96.25 67 ASP A CA 1
ATOM 489 C C . ASP A 1 67 ? 1.084 4.057 -16.600 1.00 96.25 67 ASP A C 1
ATOM 491 O O . ASP A 1 67 ? 1.414 5.003 -17.316 1.00 96.25 67 ASP A O 1
ATOM 495 N N . LEU A 1 68 ? 1.833 2.952 -16.500 1.00 95.75 68 LEU A N 1
ATOM 496 C CA . LEU A 1 68 ? 3.072 2.773 -17.258 1.00 95.75 68 LEU A CA 1
ATOM 497 C C . LEU A 1 68 ? 2.825 2.831 -18.775 1.00 95.75 68 LEU A C 1
ATOM 499 O O . LEU A 1 68 ? 3.597 3.446 -19.509 1.00 95.75 68 LEU A O 1
ATOM 503 N N . ALA A 1 69 ? 1.742 2.207 -19.247 1.00 95.38 69 ALA A N 1
ATOM 504 C CA . ALA A 1 69 ? 1.368 2.205 -20.659 1.00 95.38 69 ALA A CA 1
ATOM 505 C C . ALA A 1 69 ? 0.878 3.573 -21.157 1.00 95.38 69 ALA A C 1
ATOM 507 O O . ALA A 1 69 ? 1.118 3.918 -22.314 1.00 95.38 69 ALA A O 1
ATOM 508 N N . ALA A 1 70 ? 0.192 4.336 -20.302 1.00 93.75 70 ALA A N 1
ATOM 509 C CA . ALA A 1 70 ? -0.315 5.669 -20.621 1.00 93.75 70 ALA A CA 1
ATOM 510 C C . ALA A 1 70 ? 0.790 6.739 -20.662 1.00 93.75 70 ALA A C 1
ATOM 512 O O . ALA A 1 70 ? 0.607 7.778 -21.293 1.00 93.75 70 ALA A O 1
ATOM 513 N N . GLY A 1 71 ? 1.939 6.463 -20.039 1.00 92.62 71 GLY A N 1
ATOM 514 C CA . GLY A 1 71 ? 3.044 7.401 -19.887 1.00 92.62 71 GLY A CA 1
ATOM 515 C C . GLY A 1 71 ? 3.021 8.039 -18.497 1.00 92.62 71 GLY A C 1
ATOM 516 O O . GLY A 1 71 ? 2.280 8.994 -18.278 1.00 92.62 71 GLY A O 1
ATOM 517 N N . PRO A 1 72 ? 3.839 7.559 -17.544 1.00 92.69 72 PRO A N 1
ATOM 518 C CA . PRO A 1 72 ? 3.766 7.951 -16.140 1.00 92.69 72 PRO A CA 1
ATOM 519 C C . PRO A 1 72 ? 4.428 9.309 -15.844 1.00 92.69 72 PRO A C 1
ATOM 521 O O . PRO A 1 72 ? 4.800 9.549 -14.701 1.00 92.69 72 PRO A O 1
ATOM 524 N N . ALA A 1 73 ? 4.583 10.203 -16.830 1.00 93.75 73 ALA A N 1
ATOM 525 C CA . ALA A 1 73 ? 5.266 11.491 -16.656 1.00 93.75 73 ALA A CA 1
ATOM 526 C C . ALA A 1 73 ? 4.670 12.292 -15.486 1.00 93.75 73 ALA A C 1
ATOM 528 O O . ALA A 1 73 ? 5.379 12.632 -14.543 1.00 93.75 73 ALA A O 1
ATOM 529 N N . ALA A 1 74 ? 3.344 12.459 -15.468 1.00 92.06 74 ALA A N 1
ATOM 530 C CA . ALA A 1 74 ? 2.644 13.159 -14.392 1.00 92.06 74 ALA A CA 1
ATOM 531 C C . ALA A 1 74 ? 2.819 12.494 -13.013 1.00 92.06 74 ALA A C 1
ATOM 533 O O . ALA A 1 74 ? 2.946 13.194 -12.012 1.00 92.06 74 ALA A O 1
ATOM 534 N N . LEU A 1 75 ? 2.858 11.156 -12.951 1.00 91.50 75 LEU A N 1
ATOM 535 C CA . LEU A 1 75 ? 3.106 10.426 -11.701 1.00 91.50 75 LEU A CA 1
ATOM 536 C C . LEU A 1 75 ? 4.540 10.612 -11.207 1.00 91.50 75 LEU A C 1
ATOM 538 O O . LEU A 1 75 ? 4.778 10.615 -10.011 1.00 91.50 75 LEU A O 1
ATOM 542 N N . LEU A 1 76 ? 5.493 10.782 -12.120 1.00 92.31 76 LEU A N 1
ATOM 543 C CA . LEU A 1 76 ? 6.892 11.041 -11.796 1.00 92.31 76 LEU A CA 1
ATOM 544 C C . LEU A 1 76 ? 7.164 12.524 -11.498 1.00 92.31 76 LEU A C 1
ATOM 546 O O . LEU A 1 76 ? 8.270 12.862 -11.084 1.00 92.31 76 LEU A O 1
ATOM 550 N N . GLY A 1 77 ? 6.173 13.403 -11.686 1.00 91.44 77 GLY A N 1
ATOM 551 C CA . GLY A 1 77 ? 6.361 14.853 -11.618 1.00 91.44 77 GLY A CA 1
ATOM 552 C C . GLY A 1 77 ? 7.214 15.396 -12.769 1.00 91.44 77 GLY A C 1
ATOM 553 O O . GLY A 1 77 ? 7.914 16.389 -12.594 1.00 91.44 77 GLY A O 1
ATOM 554 N N . TRP A 1 78 ? 7.198 14.712 -13.913 1.00 93.50 78 TRP A N 1
ATOM 555 C CA . TRP A 1 78 ? 7.947 15.048 -15.120 1.00 93.50 78 TRP A CA 1
ATOM 556 C C . TRP A 1 78 ? 7.053 15.693 -16.177 1.00 93.50 78 TRP A C 1
ATOM 558 O O . TRP A 1 78 ? 5.843 15.466 -16.226 1.00 93.50 78 TRP A O 1
ATOM 568 N N . GLU A 1 79 ? 7.693 16.421 -17.083 1.00 91.94 79 GLU A N 1
ATOM 569 C CA . GLU A 1 79 ? 7.111 16.848 -18.347 1.00 91.94 79 GLU A CA 1
ATOM 570 C C . GLU A 1 79 ? 7.006 15.665 -19.321 1.00 91.94 79 GLU A C 1
ATOM 572 O O . GLU A 1 79 ? 7.844 14.754 -19.342 1.00 91.94 79 GLU A O 1
ATOM 577 N N . ASP A 1 80 ? 6.004 15.703 -20.199 1.00 90.62 80 ASP A N 1
ATOM 578 C CA . ASP A 1 80 ? 5.760 14.645 -21.188 1.00 90.62 80 ASP A CA 1
ATOM 579 C C . ASP A 1 80 ? 6.977 14.363 -22.081 1.00 90.62 80 ASP A C 1
ATOM 581 O O . ASP A 1 80 ? 7.176 13.235 -22.539 1.00 90.62 80 ASP A O 1
ATOM 585 N N . ASP A 1 81 ? 7.791 15.381 -22.359 1.00 91.06 81 ASP A N 1
ATOM 586 C CA . ASP A 1 81 ? 8.953 15.248 -23.232 1.00 91.06 81 ASP A CA 1
ATOM 587 C C . ASP A 1 81 ? 10.079 14.430 -22.586 1.00 91.06 81 ASP A C 1
ATOM 589 O O . ASP A 1 81 ? 10.673 13.600 -23.277 1.00 91.06 81 ASP A O 1
ATOM 593 N N . GLN A 1 82 ? 10.277 14.536 -21.265 1.00 90.56 82 GLN A N 1
ATOM 594 C CA . GLN A 1 82 ? 11.242 13.705 -20.528 1.00 90.56 82 GLN A CA 1
ATOM 595 C C . GLN A 1 82 ? 10.875 12.219 -20.642 1.00 90.56 82 GLN A C 1
ATOM 597 O O . GLN A 1 82 ? 11.718 11.372 -20.947 1.00 90.56 82 GLN A O 1
ATOM 602 N N . TRP A 1 83 ? 9.588 11.890 -20.473 1.00 93.44 83 TRP A N 1
ATOM 603 C CA . TRP A 1 83 ? 9.118 10.518 -20.662 1.00 93.44 83 TRP A CA 1
ATOM 604 C C . TRP A 1 83 ? 9.261 10.056 -22.114 1.00 93.44 83 TRP A C 1
ATOM 606 O O . TRP A 1 83 ? 9.710 8.936 -22.359 1.00 93.44 83 TRP A O 1
ATOM 616 N N . LYS A 1 84 ? 8.902 10.894 -23.096 1.00 92.12 84 LYS A N 1
ATOM 617 C CA . LYS A 1 84 ? 9.026 10.539 -24.519 1.00 92.12 84 LYS A CA 1
ATOM 618 C C . LYS A 1 84 ? 10.471 10.241 -24.903 1.00 92.12 84 LYS A C 1
ATOM 620 O O . LYS A 1 84 ? 10.692 9.313 -25.678 1.00 92.12 84 LYS A O 1
ATOM 625 N N . GLU A 1 85 ? 11.440 11.005 -24.408 1.00 92.06 85 GLU A N 1
ATOM 626 C CA . GLU A 1 85 ? 12.864 10.762 -24.659 1.00 92.06 85 GLU A CA 1
ATOM 627 C C . GLU A 1 85 ? 13.311 9.416 -24.086 1.00 92.06 85 GLU A C 1
ATOM 629 O O . GLU A 1 85 ? 13.853 8.583 -24.820 1.00 92.06 85 GLU A O 1
ATOM 634 N N . LEU A 1 86 ? 12.973 9.146 -22.823 1.00 92.00 86 LEU A N 1
ATOM 635 C CA . LEU A 1 86 ? 13.287 7.879 -22.168 1.00 92.00 86 LEU A CA 1
ATOM 636 C C . LEU A 1 86 ? 12.608 6.680 -22.859 1.00 92.00 86 LEU A C 1
ATOM 638 O O . LEU A 1 86 ? 13.238 5.648 -23.101 1.00 92.00 86 LEU A O 1
ATOM 642 N N . ALA A 1 87 ? 11.339 6.823 -23.245 1.00 92.31 87 ALA A N 1
ATOM 643 C CA . ALA A 1 87 ? 10.586 5.799 -23.963 1.00 92.31 87 ALA A CA 1
ATOM 644 C C . ALA A 1 87 ? 11.165 5.528 -25.363 1.00 92.31 87 ALA A C 1
ATOM 646 O O . ALA A 1 87 ? 11.263 4.372 -25.772 1.00 92.31 87 ALA A O 1
ATOM 647 N N . ARG A 1 88 ? 11.605 6.568 -26.090 1.00 92.06 88 ARG A N 1
ATOM 648 C CA . ARG A 1 88 ? 12.311 6.405 -27.375 1.00 92.06 88 ARG A CA 1
ATOM 649 C C . ARG A 1 88 ? 13.628 5.651 -27.194 1.00 92.06 88 ARG A C 1
ATOM 651 O O . ARG A 1 88 ? 13.939 4.803 -28.028 1.00 92.06 88 ARG A O 1
ATOM 658 N N . ALA A 1 89 ? 14.371 5.927 -26.119 1.00 91.88 89 ALA A N 1
ATOM 659 C CA . ALA A 1 89 ? 15.618 5.232 -25.808 1.00 91.88 89 ALA A CA 1
ATOM 660 C C . ALA A 1 89 ? 15.401 3.740 -25.495 1.00 91.88 89 ALA A C 1
ATOM 662 O O . ALA A 1 89 ? 16.199 2.900 -25.911 1.00 91.88 89 ALA A O 1
ATOM 663 N N . ALA A 1 90 ? 14.298 3.399 -24.820 1.00 90.12 90 ALA A N 1
ATOM 664 C CA . ALA A 1 90 ? 13.924 2.016 -24.526 1.00 90.12 90 ALA A CA 1
ATOM 665 C C . ALA A 1 90 ? 13.480 1.215 -25.770 1.00 90.12 90 ALA A C 1
ATOM 667 O O . ALA A 1 90 ? 13.526 -0.015 -25.758 1.00 90.12 90 ALA A O 1
ATOM 668 N N . GLY A 1 91 ? 13.082 1.886 -26.855 1.00 86.88 91 GLY A N 1
ATOM 669 C CA . GLY A 1 91 ? 12.596 1.248 -28.079 1.00 86.88 91 GLY A CA 1
ATOM 670 C C . GLY A 1 91 ? 11.081 0.993 -28.060 1.00 86.88 91 GLY A C 1
ATOM 671 O O . GLY A 1 91 ? 10.338 1.704 -27.384 1.00 86.88 91 GLY A O 1
ATOM 672 N N . PRO A 1 92 ? 10.565 0.030 -28.847 1.00 89.44 92 PRO A N 1
ATOM 673 C CA . PRO A 1 92 ? 9.129 -0.218 -28.913 1.00 89.44 92 PRO A CA 1
ATOM 674 C C . PRO A 1 92 ? 8.616 -0.802 -27.592 1.00 89.44 92 PRO A C 1
ATOM 676 O O . PRO A 1 92 ? 8.869 -1.960 -27.271 1.00 89.44 92 PRO A O 1
ATOM 679 N N . LEU A 1 93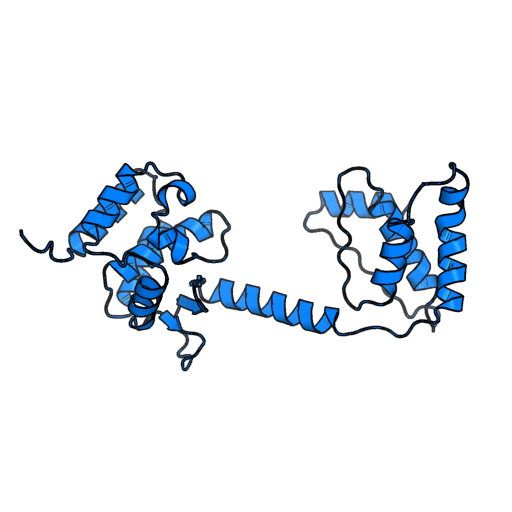 ? 7.858 0.002 -26.851 1.00 91.81 93 LEU A N 1
ATOM 680 C CA . LEU A 1 93 ? 7.231 -0.408 -25.598 1.00 91.81 93 LEU A CA 1
ATOM 681 C C . LEU A 1 93 ? 5.824 -0.987 -25.825 1.00 91.81 93 LEU A C 1
ATOM 683 O O . LEU A 1 93 ? 5.139 -0.613 -26.789 1.00 91.81 93 LEU A O 1
ATOM 687 N N . PRO A 1 94 ? 5.349 -1.872 -24.931 1.00 94.19 94 PRO A N 1
ATOM 688 C CA . PRO A 1 94 ? 3.968 -2.326 -24.958 1.00 94.19 94 PRO A CA 1
ATOM 689 C C . PRO A 1 94 ? 2.976 -1.161 -24.818 1.00 94.19 94 PRO A C 1
ATOM 691 O O . PRO A 1 94 ? 3.173 -0.232 -24.039 1.00 94.19 94 PRO A O 1
ATOM 694 N N . ARG A 1 95 ? 1.875 -1.217 -25.577 1.00 93.00 95 ARG A N 1
ATOM 695 C CA . ARG A 1 95 ? 0.886 -0.121 -25.662 1.00 93.00 95 ARG A CA 1
ATOM 696 C C . ARG A 1 95 ? -0.203 -0.159 -24.590 1.00 93.00 95 ARG A C 1
ATOM 698 O O . ARG A 1 95 ? -0.995 0.769 -24.499 1.00 93.00 95 ARG A O 1
ATOM 705 N N . ASN A 1 96 ? -0.323 -1.261 -23.856 1.00 96.19 96 ASN A N 1
ATOM 706 C CA . ASN A 1 96 ? -1.377 -1.459 -22.867 1.00 96.19 96 ASN A CA 1
ATOM 707 C C . ASN A 1 96 ? -0.890 -2.344 -21.715 1.00 96.19 96 ASN A C 1
ATOM 709 O O . ASN A 1 96 ? 0.133 -3.024 -21.832 1.00 96.19 96 ASN A O 1
ATOM 713 N N . ALA A 1 97 ? -1.657 -2.356 -20.624 1.00 96.88 97 ALA A N 1
ATOM 714 C CA . ALA A 1 97 ? -1.335 -3.113 -19.417 1.00 96.88 97 ALA A CA 1
ATOM 715 C C . ALA A 1 97 ? -1.099 -4.610 -19.693 1.00 96.88 97 ALA A C 1
ATOM 717 O O . ALA A 1 97 ? -0.148 -5.185 -19.180 1.00 96.88 97 ALA A O 1
ATOM 718 N N . GLN A 1 98 ? -1.903 -5.237 -20.560 1.00 96.81 98 GLN A N 1
ATOM 719 C CA . GLN A 1 98 ? -1.756 -6.659 -20.905 1.00 96.81 98 GLN A CA 1
ATOM 720 C C . GLN A 1 98 ? -0.466 -6.963 -21.680 1.00 96.81 98 GLN A C 1
ATOM 722 O O . GLN A 1 98 ? 0.110 -8.040 -21.545 1.00 96.81 98 GLN A O 1
ATOM 727 N N . GLY A 1 99 ? -0.024 -6.043 -22.539 1.00 96.56 99 GLY A N 1
ATOM 728 C CA . GLY A 1 99 ? 1.251 -6.151 -23.238 1.00 96.56 99 GLY A CA 1
ATOM 729 C C . GLY A 1 99 ? 2.421 -6.045 -22.266 1.00 96.56 99 GLY A C 1
ATOM 730 O O . GLY A 1 99 ? 3.325 -6.870 -22.325 1.00 96.56 99 GLY A O 1
ATOM 731 N N . TRP A 1 100 ? 2.357 -5.088 -21.338 1.00 97.38 100 TRP A N 1
ATOM 732 C CA . TRP A 1 100 ? 3.340 -4.952 -20.264 1.00 97.38 100 TRP A CA 1
ATOM 733 C C . TRP A 1 100 ? 3.389 -6.183 -19.361 1.00 97.38 100 TRP A C 1
ATOM 735 O O . TRP A 1 100 ? 4.474 -6.688 -19.097 1.00 97.38 100 TRP A O 1
ATOM 745 N N . ALA A 1 101 ? 2.233 -6.705 -18.947 1.00 97.44 101 ALA A N 1
ATOM 746 C CA . ALA A 1 101 ? 2.148 -7.891 -18.102 1.00 97.44 101 ALA A CA 1
ATOM 747 C C . ALA A 1 101 ? 2.820 -9.098 -18.769 1.00 97.44 101 ALA A C 1
ATOM 749 O O . ALA A 1 101 ? 3.652 -9.749 -18.148 1.00 97.44 101 ALA A O 1
ATOM 750 N N . ARG A 1 102 ? 2.529 -9.350 -20.054 1.00 96.25 102 ARG A N 1
ATOM 751 C CA . ARG A 1 102 ? 3.154 -10.447 -20.813 1.00 96.25 102 ARG A CA 1
ATOM 752 C C . ARG A 1 102 ? 4.666 -10.293 -20.945 1.00 96.25 102 ARG A C 1
ATOM 754 O O . ARG A 1 102 ? 5.381 -11.273 -20.775 1.00 96.25 102 ARG A O 1
ATOM 761 N N . GLU A 1 103 ? 5.141 -9.086 -21.247 1.00 95.50 103 GLU A N 1
ATOM 762 C CA . GLU A 1 103 ? 6.576 -8.819 -21.394 1.00 95.50 103 GLU A CA 1
ATOM 763 C C . GLU A 1 103 ? 7.317 -9.023 -20.062 1.00 95.50 103 GLU A C 1
ATOM 765 O O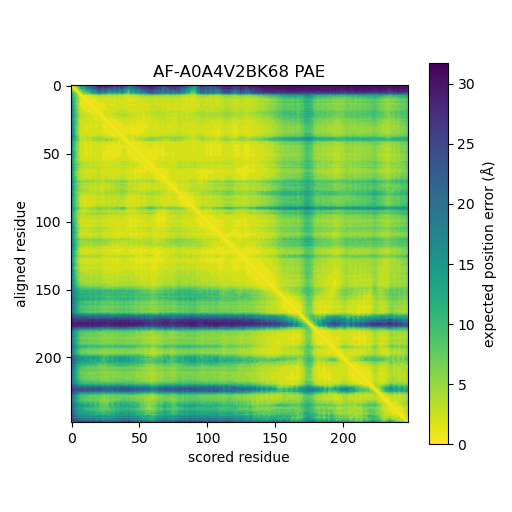 . GLU A 1 103 ? 8.357 -9.677 -20.006 1.00 95.50 103 GLU A O 1
ATOM 770 N N . LEU A 1 104 ? 6.751 -8.510 -18.964 1.00 97.06 104 LEU A N 1
ATOM 771 C CA . LEU A 1 104 ? 7.344 -8.610 -17.632 1.00 97.06 104 LEU A CA 1
ATOM 772 C C . LEU A 1 104 ? 7.271 -10.031 -17.067 1.00 97.06 104 LEU A C 1
ATOM 774 O O . LEU A 1 104 ? 8.249 -10.481 -16.483 1.00 97.06 104 LEU A O 1
ATOM 778 N N . ALA A 1 105 ? 6.175 -10.764 -17.280 1.00 96.06 105 ALA A N 1
ATOM 779 C CA . ALA A 1 105 ? 6.045 -12.161 -16.853 1.00 96.06 105 ALA A CA 1
ATOM 780 C C . ALA A 1 105 ? 7.077 -13.090 -17.523 1.00 96.06 105 ALA A C 1
ATOM 782 O O . ALA A 1 105 ? 7.429 -14.128 -16.969 1.00 96.06 105 ALA A O 1
ATOM 783 N N . GLY A 1 106 ? 7.598 -12.714 -18.698 1.00 94.62 106 GLY A N 1
ATOM 784 C CA . GLY A 1 106 ? 8.691 -13.429 -19.364 1.00 94.62 106 GLY A CA 1
ATOM 785 C C . GLY A 1 106 ? 10.080 -13.186 -18.757 1.00 94.62 106 GLY A C 1
ATOM 786 O O . GLY A 1 106 ? 11.041 -13.849 -19.151 1.00 94.62 106 GLY A O 1
ATOM 787 N N . CYS A 1 107 ? 10.217 -12.244 -17.820 1.00 96.38 107 CYS A N 1
ATOM 788 C CA . CYS A 1 107 ? 11.492 -11.888 -17.203 1.00 96.38 107 CYS A CA 1
ATOM 789 C C . CYS A 1 107 ? 11.764 -12.742 -15.956 1.00 96.38 107 CYS A C 1
ATOM 791 O O . CYS A 1 107 ? 10.933 -12.835 -15.060 1.00 96.38 107 CYS A O 1
ATOM 793 N N . GLN A 1 108 ? 12.975 -13.294 -15.835 1.00 96.25 108 GLN A N 1
ATOM 794 C CA . GLN A 1 108 ? 13.368 -14.163 -14.710 1.00 96.25 108 GLN A CA 1
ATOM 795 C C . GLN A 1 108 ? 13.372 -13.448 -13.348 1.00 96.25 108 GLN A C 1
ATOM 797 O O . GLN A 1 108 ? 13.344 -14.091 -12.304 1.00 96.25 108 GLN A O 1
ATOM 802 N N . GLN A 1 109 ? 13.417 -12.118 -13.355 1.00 97.81 109 GLN A N 1
ATOM 803 C CA . GLN A 1 109 ? 13.420 -11.252 -12.179 1.00 97.81 109 GLN A CA 1
ATOM 804 C C . GLN A 1 109 ? 12.015 -10.935 -11.660 1.00 97.81 109 GLN A C 1
ATOM 806 O O . GLN A 1 109 ? 11.886 -10.265 -10.633 1.00 97.81 109 GLN A O 1
ATOM 811 N N . VAL A 1 110 ? 10.978 -11.376 -12.374 1.00 98.19 110 VAL A N 1
ATOM 812 C CA . VAL A 1 110 ? 9.575 -11.120 -12.060 1.00 98.19 110 VAL A CA 1
ATOM 813 C C . VAL A 1 110 ? 8.899 -12.448 -11.754 1.00 98.19 110 VAL A C 1
ATOM 815 O O . VAL A 1 110 ? 8.940 -13.386 -12.544 1.00 98.19 110 VAL A O 1
ATOM 818 N N . TRP A 1 111 ? 8.272 -12.531 -10.588 1.00 98.31 111 TRP A N 1
ATOM 819 C CA . TRP A 1 111 ? 7.365 -13.618 -10.254 1.00 98.31 111 TRP A CA 1
ATOM 820 C C . TRP A 1 111 ? 5.934 -13.200 -10.574 1.00 98.31 111 TRP A C 1
ATOM 822 O O . TRP A 1 111 ? 5.441 -12.222 -10.018 1.00 98.31 111 TRP A O 1
ATOM 832 N N . GLU A 1 112 ? 5.256 -13.931 -11.453 1.00 97.69 112 GLU A N 1
ATOM 833 C CA . GLU A 1 112 ? 3.808 -13.811 -11.622 1.00 97.69 112 GLU A CA 1
ATOM 834 C C . GLU A 1 112 ? 3.106 -14.648 -10.546 1.00 97.69 112 GLU A C 1
ATOM 836 O O . GLU A 1 112 ? 3.393 -15.836 -10.414 1.00 97.69 112 GLU A O 1
ATOM 841 N N . VAL A 1 113 ? 2.169 -14.062 -9.794 1.00 96.38 113 VAL A N 1
ATOM 842 C CA . VAL A 1 113 ? 1.529 -14.718 -8.630 1.00 96.38 113 VAL A CA 1
ATOM 843 C C . VAL A 1 113 ? 0.840 -16.051 -8.977 1.00 96.38 113 VAL A C 1
ATOM 845 O O . VAL A 1 113 ? 0.719 -16.925 -8.119 1.00 96.38 113 VAL A O 1
ATOM 848 N N . SER A 1 114 ? 0.406 -16.247 -10.226 1.00 93.25 114 SER A N 1
ATOM 849 C CA . SER A 1 114 ? -0.169 -17.515 -10.706 1.00 93.25 114 SER A CA 1
ATOM 850 C C . SER A 1 114 ? 0.859 -18.611 -11.013 1.00 93.25 114 SER A C 1
ATOM 852 O O . SER A 1 114 ? 0.466 -19.749 -11.271 1.00 93.25 114 SER A O 1
ATOM 854 N N . ALA A 1 115 ? 2.153 -18.292 -11.009 1.00 95.31 115 ALA A N 1
ATOM 855 C CA . ALA A 1 115 ? 3.253 -19.204 -11.303 1.00 95.31 115 ALA A CA 1
ATOM 856 C C . ALA A 1 115 ? 3.976 -19.671 -10.027 1.00 95.31 115 ALA A C 1
ATOM 858 O O . ALA A 1 115 ? 3.743 -19.174 -8.924 1.00 95.31 115 ALA A O 1
ATOM 859 N N . PHE A 1 116 ? 4.885 -20.638 -10.177 1.00 95.62 116 PHE A N 1
ATOM 860 C CA . PHE A 1 116 ? 5.715 -21.102 -9.066 1.00 95.62 116 PHE A CA 1
ATOM 861 C C . PHE A 1 116 ? 6.680 -19.999 -8.603 1.00 95.62 116 PHE A C 1
ATOM 863 O O . PHE A 1 116 ? 7.325 -19.343 -9.425 1.00 95.62 116 PHE A O 1
ATOM 870 N N . ASP A 1 117 ? 6.764 -19.806 -7.288 1.00 95.75 117 ASP A N 1
ATOM 871 C CA . ASP A 1 117 ? 7.590 -18.772 -6.667 1.00 95.75 117 ASP A CA 1
ATOM 872 C C . ASP A 1 117 ? 9.035 -19.257 -6.477 1.00 95.75 117 ASP A C 1
ATOM 874 O O . ASP A 1 117 ? 9.277 -20.269 -5.817 1.00 95.75 117 ASP A O 1
ATOM 878 N N . TYR A 1 118 ? 9.989 -18.525 -7.052 1.00 95.19 118 TYR A N 1
ATOM 879 C CA . TYR A 1 118 ? 11.431 -18.762 -6.935 1.00 95.19 118 TYR A CA 1
ATOM 880 C C . TYR A 1 118 ? 12.152 -17.599 -6.232 1.00 95.19 118 TYR A C 1
ATOM 882 O O . TYR A 1 118 ? 13.346 -17.389 -6.437 1.00 95.19 118 TYR A O 1
ATOM 890 N N . ASP A 1 119 ? 11.433 -16.821 -5.421 1.00 95.94 119 ASP A N 1
ATOM 891 C CA . ASP A 1 119 ? 11.963 -15.682 -4.670 1.00 95.94 119 ASP A CA 1
ATOM 892 C C . ASP A 1 119 ? 12.474 -14.504 -5.519 1.00 95.94 119 ASP A C 1
ATOM 894 O O . ASP A 1 119 ? 13.337 -13.724 -5.109 1.00 95.94 119 ASP A O 1
ATOM 898 N N . GLN A 1 120 ? 11.873 -14.307 -6.695 1.00 97.75 120 GLN A N 1
ATOM 899 C CA . GLN A 1 120 ? 12.168 -13.182 -7.579 1.00 97.75 120 GLN A CA 1
ATOM 900 C C . GLN A 1 120 ? 11.918 -11.823 -6.896 1.00 97.75 120 GLN A C 1
ATOM 902 O O . GLN A 1 120 ? 10.904 -11.650 -6.216 1.00 97.75 120 GLN A O 1
ATOM 907 N N . PRO A 1 121 ? 12.771 -10.808 -7.108 1.00 97.81 121 PRO A N 1
ATOM 908 C CA . PRO A 1 121 ? 12.671 -9.526 -6.404 1.00 97.81 121 PRO A CA 1
ATOM 909 C C . PRO A 1 121 ? 11.423 -8.705 -6.761 1.00 97.81 121 PRO A C 1
ATOM 911 O O . PRO A 1 121 ? 10.967 -7.901 -5.939 1.00 97.81 121 PRO A O 1
ATOM 914 N N . LEU A 1 122 ? 10.883 -8.885 -7.968 1.00 98.56 122 LEU A N 1
ATOM 915 C CA . LEU A 1 122 ? 9.678 -8.213 -8.441 1.00 98.56 122 LEU A CA 1
ATOM 916 C C . LEU A 1 122 ? 8.502 -9.184 -8.460 1.00 98.56 122 LEU A C 1
ATOM 918 O O . LEU A 1 122 ? 8.674 -10.370 -8.740 1.00 98.56 122 LEU A O 1
ATOM 922 N N . VAL A 1 123 ? 7.305 -8.666 -8.194 1.00 98.69 123 VAL A N 1
ATOM 923 C CA . VAL A 1 123 ? 6.066 -9.454 -8.197 1.00 98.69 123 VAL A CA 1
ATOM 924 C C . VAL A 1 123 ? 5.055 -8.808 -9.128 1.00 98.69 123 VAL A C 1
ATOM 926 O O . VAL A 1 123 ? 4.781 -7.615 -9.010 1.00 98.69 123 VAL A O 1
ATOM 929 N N . LEU A 1 124 ? 4.507 -9.598 -10.044 1.00 98.56 124 LEU A N 1
ATOM 930 C CA . LEU A 1 124 ? 3.409 -9.230 -10.921 1.00 98.56 124 LEU A CA 1
ATOM 931 C C . LEU A 1 124 ? 2.123 -9.883 -10.403 1.00 98.56 124 LEU A C 1
ATOM 933 O O . LEU A 1 124 ? 1.968 -11.104 -10.452 1.00 98.56 124 LEU A O 1
ATOM 937 N N . ASP A 1 125 ? 1.203 -9.058 -9.911 1.00 97.69 125 ASP A N 1
ATOM 938 C CA . ASP A 1 125 ? -0.105 -9.477 -9.405 1.00 97.69 125 ASP A CA 1
ATOM 939 C C . ASP A 1 125 ? -1.216 -8.805 -10.222 1.00 97.69 125 ASP A C 1
ATOM 941 O O . ASP A 1 125 ? -1.593 -7.654 -9.986 1.00 97.69 125 ASP A O 1
ATOM 945 N N . GLY A 1 126 ? -1.707 -9.515 -11.240 1.00 95.38 126 GLY A N 1
ATOM 946 C CA . GLY A 1 126 ? -2.659 -8.973 -12.206 1.00 95.38 126 GLY A CA 1
ATOM 947 C C . GLY A 1 126 ? -2.048 -7.841 -13.035 1.00 95.38 126 GLY A C 1
ATOM 948 O O . GLY A 1 126 ? -1.138 -8.058 -13.829 1.00 95.38 126 GLY A O 1
ATOM 949 N N . ASP A 1 127 ? -2.565 -6.626 -12.869 1.00 96.62 127 ASP A N 1
ATOM 950 C CA . ASP A 1 127 ? -2.143 -5.414 -13.578 1.00 96.62 127 ASP A CA 1
ATOM 951 C C . ASP A 1 127 ? -1.177 -4.532 -12.770 1.00 96.62 127 ASP A C 1
ATOM 953 O O . ASP A 1 127 ? -0.991 -3.356 -13.092 1.00 96.62 127 ASP A O 1
ATOM 957 N N . ARG A 1 128 ? -0.561 -5.090 -11.722 1.00 98.19 128 ARG A N 1
ATOM 958 C CA . ARG A 1 128 ? 0.287 -4.364 -10.771 1.00 98.19 128 ARG A CA 1
ATOM 959 C C . ARG A 1 128 ? 1.660 -5.004 -10.658 1.00 98.19 128 ARG A C 1
ATOM 961 O O . ARG A 1 128 ? 1.773 -6.206 -10.421 1.00 98.19 128 ARG A O 1
ATOM 968 N N . LEU A 1 129 ? 2.699 -4.183 -10.770 1.00 98.69 129 LEU A N 1
ATOM 969 C CA . LEU A 1 129 ? 4.081 -4.570 -10.514 1.00 98.69 129 LEU A CA 1
ATOM 970 C C . LEU A 1 129 ? 4.523 -4.039 -9.147 1.00 98.69 129 LEU A C 1
ATOM 972 O O . LEU A 1 129 ? 4.383 -2.853 -8.856 1.00 98.69 129 LEU A O 1
ATOM 976 N N . TYR A 1 130 ? 5.098 -4.907 -8.324 1.00 98.69 130 TYR A N 1
ATOM 977 C CA . TYR A 1 130 ? 5.531 -4.606 -6.964 1.00 98.69 130 TYR A CA 1
ATOM 978 C C . TYR A 1 130 ? 7.011 -4.914 -6.765 1.00 98.69 130 TYR A C 1
ATOM 980 O O . TYR A 1 130 ? 7.562 -5.838 -7.365 1.00 98.69 130 TYR A O 1
ATOM 988 N N . LEU A 1 131 ? 7.623 -4.230 -5.797 1.00 98.38 131 LEU A N 1
ATOM 989 C CA . LEU A 1 131 ? 8.754 -4.809 -5.076 1.00 98.38 131 LEU A CA 1
ATOM 990 C C . LEU A 1 131 ? 8.209 -5.907 -4.151 1.00 98.38 131 LEU A C 1
ATOM 992 O O . LEU A 1 131 ? 7.247 -5.657 -3.418 1.00 98.38 131 LEU A O 1
ATOM 996 N N . ARG A 1 132 ? 8.841 -7.089 -4.110 1.00 97.88 132 ARG A N 1
ATOM 997 C CA . ARG A 1 132 ? 8.364 -8.245 -3.317 1.00 97.88 132 ARG A CA 1
ATOM 998 C C . ARG A 1 132 ? 8.002 -7.895 -1.876 1.00 97.88 132 ARG A C 1
ATOM 1000 O O . ARG A 1 132 ? 6.994 -8.369 -1.357 1.00 97.88 132 ARG A O 1
ATOM 1007 N N . ARG A 1 133 ? 8.801 -7.042 -1.230 1.00 97.38 133 ARG A N 1
ATOM 1008 C CA . ARG A 1 133 ? 8.535 -6.581 0.137 1.00 97.38 133 ARG A CA 1
ATOM 1009 C C . ARG A 1 133 ? 7.157 -5.924 0.266 1.00 97.38 133 ARG A C 1
ATOM 1011 O O . ARG A 1 133 ? 6.411 -6.301 1.161 1.00 97.38 133 ARG A O 1
ATOM 1018 N N . TYR A 1 134 ? 6.822 -4.983 -0.615 1.00 97.94 134 TYR A N 1
ATOM 1019 C CA . TYR A 1 134 ? 5.553 -4.254 -0.555 1.00 97.94 134 TYR A CA 1
ATOM 1020 C C . TYR A 1 134 ? 4.366 -5.151 -0.889 1.00 97.94 134 TYR A C 1
ATOM 1022 O O . TYR A 1 134 ? 3.359 -5.089 -0.191 1.00 97.94 134 TYR A O 1
ATOM 1030 N N . TRP A 1 135 ? 4.511 -6.054 -1.864 1.00 98.31 135 TRP A N 1
ATOM 1031 C CA . TRP A 1 135 ? 3.486 -7.065 -2.138 1.00 98.31 135 TRP A CA 1
ATOM 1032 C C . TRP A 1 135 ? 3.203 -7.938 -0.906 1.00 98.31 135 TRP A C 1
ATOM 1034 O O . TRP A 1 135 ? 2.046 -8.161 -0.545 1.00 98.31 135 TRP A O 1
ATOM 1044 N N . ARG A 1 136 ? 4.258 -8.393 -0.214 1.00 97.62 136 ARG A N 1
ATOM 1045 C CA . ARG A 1 136 ? 4.127 -9.200 1.007 1.00 97.62 136 ARG A CA 1
ATOM 1046 C C . ARG A 1 136 ? 3.463 -8.414 2.134 1.00 97.62 136 ARG A C 1
ATOM 1048 O O . ARG A 1 136 ? 2.577 -8.948 2.797 1.00 97.62 136 ARG A O 1
ATOM 1055 N N . ASP A 1 137 ? 3.892 -7.175 2.359 1.00 97.62 137 ASP A N 1
ATOM 1056 C CA . ASP A 1 137 ? 3.356 -6.321 3.419 1.00 97.62 137 ASP A CA 1
ATOM 1057 C C . ASP A 1 137 ? 1.866 -6.008 3.162 1.00 97.62 137 ASP A C 1
ATOM 1059 O O . ASP A 1 137 ? 1.040 -6.152 4.066 1.00 97.62 137 ASP A O 1
ATOM 1063 N N . GLU A 1 138 ? 1.492 -5.687 1.918 1.00 97.38 138 GLU A N 1
ATOM 1064 C CA . GLU A 1 138 ? 0.103 -5.446 1.502 1.00 97.38 138 GLU A CA 1
ATOM 1065 C C . GLU A 1 138 ? -0.763 -6.705 1.654 1.00 97.38 138 GLU A C 1
ATOM 1067 O O . GLU A 1 138 ? -1.833 -6.660 2.270 1.00 97.38 138 GLU A O 1
ATOM 1072 N N . THR A 1 139 ? -0.264 -7.855 1.194 1.00 96.56 139 THR A N 1
ATOM 1073 C CA . THR A 1 139 ? -0.946 -9.151 1.318 1.00 96.56 139 THR A CA 1
ATOM 1074 C C . THR A 1 139 ? -1.157 -9.534 2.782 1.00 96.56 139 THR A C 1
ATOM 1076 O O . THR A 1 139 ? -2.251 -9.961 3.164 1.00 96.56 139 THR A O 1
ATOM 1079 N N . LEU A 1 140 ? -0.144 -9.337 3.632 1.00 97.50 140 LEU A N 1
ATOM 1080 C CA . LEU A 1 140 ? -0.227 -9.616 5.063 1.00 97.50 140 LEU A CA 1
ATOM 1081 C C . LEU A 1 140 ? -1.281 -8.735 5.736 1.00 97.50 140 LEU A C 1
ATOM 1083 O O . LEU A 1 140 ? -2.109 -9.242 6.496 1.00 97.50 140 LEU A O 1
ATOM 1087 N N . VAL A 1 141 ? -1.294 -7.431 5.444 1.00 97.25 141 VAL A N 1
ATOM 1088 C CA . VAL A 1 141 ? -2.306 -6.508 5.978 1.00 97.25 141 VAL A CA 1
ATOM 1089 C C . VAL A 1 141 ? -3.701 -6.916 5.508 1.00 97.25 141 VAL A C 1
ATOM 1091 O O . VAL A 1 141 ? -4.602 -7.050 6.340 1.00 97.25 141 VAL 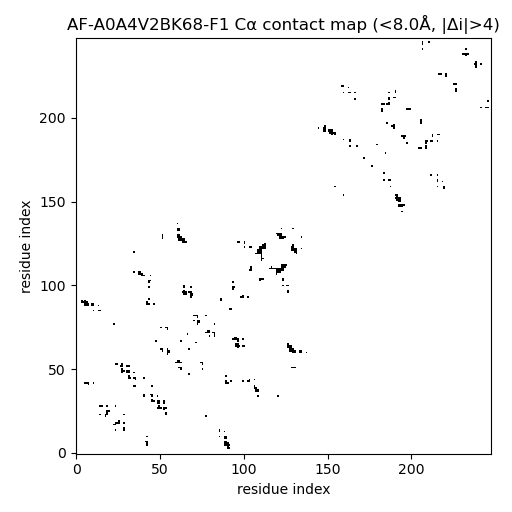A O 1
ATOM 1094 N N . ALA A 1 142 ? -3.886 -7.182 4.213 1.00 96.81 142 ALA A N 1
ATOM 1095 C CA . ALA A 1 142 ? -5.173 -7.571 3.643 1.00 96.81 142 ALA A CA 1
ATOM 1096 C C . ALA A 1 142 ? -5.721 -8.858 4.280 1.00 96.81 142 ALA A C 1
ATOM 1098 O O . ALA A 1 142 ? -6.875 -8.899 4.720 1.00 96.81 142 ALA A O 1
ATOM 1099 N N . GLN A 1 143 ? -4.886 -9.894 4.409 1.00 97.00 143 GLN A N 1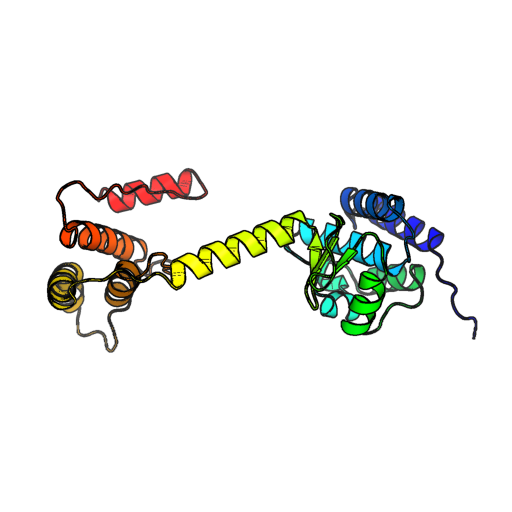
ATOM 1100 C CA . GLN A 1 143 ? -5.256 -11.150 5.065 1.00 97.00 143 GLN A CA 1
ATOM 1101 C C . GLN A 1 143 ? -5.627 -10.929 6.534 1.00 97.00 143 GLN A C 1
ATOM 1103 O O . GLN A 1 143 ? -6.663 -11.410 7.001 1.00 97.00 143 GLN A O 1
ATOM 1108 N N . ALA A 1 144 ? -4.818 -10.160 7.262 1.00 96.75 144 ALA A N 1
ATOM 1109 C CA . ALA A 1 144 ? -5.019 -9.915 8.682 1.00 96.75 144 ALA A CA 1
ATOM 1110 C C . ALA A 1 144 ? -6.273 -9.058 8.956 1.00 96.75 144 ALA A C 1
ATOM 1112 O O . ALA A 1 144 ? -6.955 -9.266 9.966 1.00 96.75 144 ALA A O 1
ATOM 1113 N N . VAL A 1 145 ? -6.605 -8.115 8.069 1.00 96.44 145 VAL A N 1
ATOM 1114 C CA . VAL A 1 145 ? -7.857 -7.345 8.117 1.00 96.44 145 VAL A CA 1
ATOM 1115 C C . VAL A 1 145 ? -9.044 -8.251 7.804 1.00 96.44 145 VAL A C 1
ATOM 1117 O O . VAL A 1 145 ? -9.989 -8.292 8.590 1.00 96.44 145 VAL A O 1
ATOM 1120 N N . ARG A 1 146 ? -8.984 -9.040 6.723 1.00 96.00 146 ARG A N 1
ATOM 1121 C CA . ARG A 1 146 ? -10.066 -9.952 6.316 1.00 96.00 146 ARG A CA 1
ATOM 1122 C C . ARG A 1 146 ? -10.393 -10.988 7.394 1.00 96.00 146 ARG A C 1
ATOM 1124 O O . ARG A 1 146 ? -11.566 -11.207 7.705 1.00 96.00 146 ARG A O 1
ATOM 1131 N N . ALA A 1 147 ? -9.370 -11.582 8.007 1.00 95.25 147 ALA A N 1
ATOM 1132 C CA . ALA A 1 147 ? -9.536 -12.549 9.091 1.00 95.25 147 ALA A CA 1
ATOM 1133 C C . ALA A 1 147 ? -10.237 -11.938 10.319 1.00 95.25 147 ALA A C 1
ATOM 1135 O O . ALA A 1 147 ? -11.061 -12.587 10.958 1.00 95.25 147 ALA A O 1
ATOM 1136 N N . ARG A 1 148 ? -9.953 -10.670 10.648 1.00 94.88 148 ARG A N 1
ATOM 1137 C CA . ARG A 1 148 ? -10.612 -9.980 11.769 1.00 94.88 148 ARG A CA 1
ATOM 1138 C C . ARG A 1 148 ? -12.006 -9.468 11.413 1.00 94.88 148 ARG A C 1
ATOM 1140 O O . ARG A 1 148 ? -12.887 -9.510 12.263 1.00 94.88 148 ARG A O 1
ATOM 1147 N N . ALA A 1 149 ? -12.214 -9.010 10.181 1.00 93.06 149 ALA A N 1
ATOM 1148 C CA . ALA A 1 149 ? -13.495 -8.479 9.717 1.00 93.06 149 ALA A CA 1
ATOM 1149 C C . ALA A 1 149 ? -14.589 -9.556 9.654 1.00 93.06 149 ALA A C 1
ATOM 1151 O O . ALA A 1 149 ? -15.758 -9.267 9.882 1.00 93.06 149 ALA A O 1
ATOM 1152 N N . THR A 1 150 ? -14.204 -10.805 9.386 1.00 92.88 150 THR A N 1
ATOM 1153 C CA . THR A 1 150 ? -15.123 -11.955 9.349 1.00 92.88 150 THR A CA 1
ATOM 1154 C C . THR A 1 150 ? -15.399 -12.557 10.730 1.00 92.88 150 THR A C 1
ATOM 1156 O O . THR A 1 150 ? -16.374 -13.287 10.896 1.00 92.88 150 THR A O 1
ATOM 1159 N N . ARG A 1 151 ? -14.588 -12.232 11.747 1.00 93.06 151 ARG A N 1
ATOM 1160 C CA . ARG A 1 151 ? -14.763 -12.728 13.116 1.00 93.06 151 ARG A CA 1
ATOM 1161 C C . ARG A 1 151 ? -15.670 -11.802 13.925 1.00 93.06 151 ARG A C 1
ATOM 1163 O O . ARG A 1 151 ? -15.213 -10.795 14.478 1.00 93.06 151 ARG A O 1
ATOM 1170 N N . LEU A 1 152 ? -16.939 -12.181 14.035 1.00 89.69 152 LEU A N 1
ATOM 1171 C CA . LEU A 1 152 ? -17.920 -11.498 14.876 1.00 89.69 152 LEU A CA 1
ATOM 1172 C C . LEU A 1 152 ? -17.912 -12.044 16.306 1.00 89.69 152 LEU A C 1
ATOM 1174 O O . LEU A 1 152 ? -17.706 -13.235 16.533 1.00 89.69 152 LEU A O 1
ATOM 1178 N N . ARG A 1 153 ? -18.139 -11.151 17.265 1.00 88.50 153 ARG A N 1
ATOM 1179 C CA . ARG A 1 153 ? -18.366 -11.471 18.673 1.00 88.50 153 ARG A CA 1
ATOM 1180 C C . ARG A 1 153 ? -19.863 -11.560 18.929 1.00 88.50 153 ARG A C 1
ATOM 1182 O O . ARG A 1 153 ? -20.626 -10.705 18.468 1.00 88.50 153 ARG A O 1
ATOM 1189 N N . GLU A 1 154 ? -20.264 -12.581 19.670 1.00 89.88 154 GLU A N 1
ATOM 1190 C CA . GLU A 1 154 ? -21.615 -12.653 20.212 1.00 89.88 154 GLU A CA 1
ATOM 1191 C C . GLU A 1 154 ? -21.771 -11.615 21.320 1.00 89.88 154 GLU A C 1
ATOM 1193 O O . GLU A 1 154 ? -20.877 -11.422 22.143 1.00 89.88 154 GLU A O 1
ATOM 1198 N N . VAL A 1 155 ? -22.894 -10.905 21.291 1.00 89.88 155 VAL A N 1
ATOM 1199 C CA . VAL A 1 155 ? -23.229 -9.862 22.258 1.00 89.88 155 VAL A CA 1
ATOM 1200 C C . VAL A 1 155 ? -24.717 -9.951 22.568 1.00 89.88 155 VAL A C 1
ATOM 1202 O O . VAL A 1 155 ? -25.523 -10.182 21.663 1.00 89.88 155 VAL A O 1
ATOM 1205 N N . ASP A 1 156 ? -25.095 -9.731 23.825 1.00 91.56 156 ASP A N 1
ATOM 1206 C CA . ASP A 1 156 ? -26.502 -9.592 24.201 1.00 91.56 156 ASP A CA 1
ATOM 1207 C C . ASP A 1 156 ? -27.029 -8.245 23.684 1.00 91.56 156 ASP A C 1
ATOM 1209 O O . ASP A 1 156 ? -26.725 -7.174 24.214 1.00 91.56 156 ASP A O 1
ATOM 1213 N N . ALA A 1 157 ? -27.828 -8.290 22.618 1.00 91.19 157 ALA A N 1
ATOM 1214 C CA . ALA A 1 157 ? -28.361 -7.093 21.979 1.00 91.19 157 ALA A CA 1
ATOM 1215 C C . ALA A 1 157 ? -29.251 -6.249 22.911 1.00 91.19 157 ALA A C 1
ATOM 1217 O O . ALA A 1 157 ? -29.297 -5.026 22.754 1.00 91.19 157 ALA A O 1
ATOM 1218 N N . GLY A 1 158 ? -29.951 -6.875 23.863 1.00 92.31 158 GLY A N 1
ATOM 1219 C CA . GLY A 1 158 ? -30.792 -6.185 24.838 1.00 92.31 158 GLY A CA 1
ATOM 1220 C C . GLY A 1 158 ? -29.944 -5.407 25.838 1.00 92.31 158 GLY A C 1
ATOM 1221 O O . GLY A 1 158 ? -30.130 -4.198 26.000 1.00 92.31 158 GLY A O 1
ATOM 1222 N N . GLN A 1 159 ? -28.950 -6.077 26.425 1.00 92.38 159 GLN A N 1
ATOM 1223 C CA . GLN A 1 159 ? -27.995 -5.456 27.344 1.00 92.38 159 GLN A CA 1
ATOM 1224 C C . GLN A 1 159 ? -27.226 -4.309 26.668 1.00 92.38 159 GLN A C 1
ATOM 1226 O O . GLN A 1 159 ? -27.148 -3.199 27.199 1.00 92.38 159 GLN A O 1
ATOM 1231 N N . VAL A 1 160 ? -26.703 -4.549 25.461 1.00 93.62 160 VAL A N 1
ATOM 1232 C CA . VAL A 1 160 ? -25.955 -3.552 24.681 1.00 93.62 160 VAL A CA 1
ATOM 1233 C C . VAL A 1 160 ? -26.816 -2.333 24.367 1.00 93.62 160 VAL A C 1
ATOM 1235 O O . VAL A 1 160 ? -26.344 -1.202 24.485 1.00 93.62 160 VAL A O 1
ATOM 1238 N N . ARG A 1 161 ? -28.088 -2.531 23.993 1.00 93.81 161 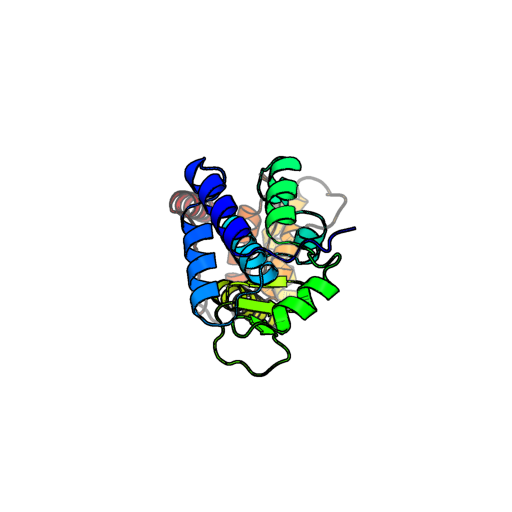ARG A N 1
ATOM 1239 C CA . ARG A 1 161 ? -29.010 -1.420 23.722 1.00 93.81 161 ARG A CA 1
ATOM 1240 C C . ARG A 1 161 ? -29.213 -0.547 24.959 1.00 93.81 161 ARG A C 1
ATOM 1242 O O . ARG A 1 161 ? -29.123 0.671 24.826 1.00 93.81 161 ARG A O 1
ATOM 1249 N N . GLY A 1 162 ? -29.425 -1.152 26.129 1.00 94.56 162 GLY A N 1
ATOM 1250 C CA . GLY A 1 162 ? -29.588 -0.422 27.390 1.00 94.56 162 GLY A CA 1
ATOM 1251 C C . GLY A 1 162 ? -28.375 0.450 27.722 1.00 94.56 162 GLY A C 1
ATOM 1252 O O . GLY A 1 162 ? -28.520 1.645 27.987 1.00 94.56 162 GLY A O 1
ATOM 1253 N N . TRP A 1 163 ? -27.165 -0.107 27.609 1.00 95.25 163 TRP A N 1
ATOM 1254 C CA . TRP A 1 163 ? -25.930 0.654 27.819 1.00 95.25 163 TRP A CA 1
ATOM 1255 C C . TRP A 1 163 ? -25.741 1.775 26.800 1.00 95.25 163 TRP A C 1
ATOM 1257 O O . TRP A 1 163 ? -25.399 2.895 27.170 1.00 95.25 163 TRP A O 1
ATOM 1267 N N . LEU A 1 164 ? -25.994 1.511 25.518 1.00 94.19 164 LEU A N 1
ATOM 1268 C CA . LEU A 1 164 ? -25.902 2.532 24.476 1.00 94.19 164 LEU A CA 1
ATOM 1269 C C . LEU A 1 164 ? -26.924 3.661 24.679 1.00 94.19 164 LEU A C 1
ATOM 1271 O O . LEU A 1 164 ? -26.603 4.819 24.434 1.00 94.19 164 LEU A O 1
ATOM 1275 N N . ASP A 1 165 ? -28.148 3.358 25.113 1.00 92.69 165 ASP A N 1
ATOM 1276 C CA . ASP A 1 165 ? -29.150 4.381 25.431 1.00 92.69 165 ASP A CA 1
ATOM 1277 C C . ASP A 1 165 ? -28.696 5.274 26.589 1.00 92.69 165 ASP A C 1
ATOM 1279 O O . ASP A 1 165 ? -28.852 6.492 26.512 1.00 92.69 165 ASP A O 1
ATOM 1283 N N . MET A 1 166 ? -28.085 4.685 27.618 1.00 92.62 166 MET A N 1
ATOM 1284 C CA . MET A 1 166 ? -27.545 5.415 28.764 1.00 92.62 166 MET A CA 1
ATOM 1285 C C . MET A 1 166 ? -26.338 6.288 28.380 1.00 92.62 166 MET A C 1
ATOM 1287 O O . MET A 1 166 ? -26.308 7.476 28.694 1.00 92.62 166 MET A O 1
ATOM 1291 N N . LEU A 1 167 ? -25.362 5.733 27.651 1.00 91.88 167 LEU A N 1
ATOM 1292 C CA . LEU A 1 167 ? -24.112 6.416 27.275 1.00 91.88 167 LEU A CA 1
ATOM 1293 C C . LEU A 1 167 ? -24.309 7.600 26.311 1.00 91.88 167 LEU A C 1
ATOM 1295 O O . LEU A 1 167 ? -23.459 8.496 26.244 1.00 91.88 167 LEU A O 1
ATOM 1299 N N . PHE A 1 168 ? -25.413 7.598 25.561 1.00 90.25 168 PHE A N 1
ATOM 1300 C CA . PHE A 1 168 ? -25.755 8.620 24.568 1.00 90.25 168 PHE A CA 1
ATOM 1301 C C . PHE A 1 168 ? -27.018 9.420 24.937 1.00 90.25 168 PHE A C 1
ATOM 1303 O O . PHE A 1 168 ? -27.503 10.214 24.132 1.00 90.25 168 PHE A O 1
ATOM 1310 N N . ALA A 1 169 ? -27.537 9.278 26.164 1.00 85.56 169 ALA A N 1
ATOM 1311 C CA . ALA A 1 169 ? -28.749 9.968 26.617 1.00 85.56 169 ALA A CA 1
ATOM 1312 C C . ALA A 1 169 ? -28.666 11.499 26.464 1.00 85.56 169 ALA A C 1
ATOM 1314 O O . ALA A 1 169 ? -29.634 12.131 26.047 1.00 85.56 169 ALA A O 1
ATOM 1315 N N . SER A 1 170 ? -27.494 12.091 26.719 1.00 74.62 170 SER A N 1
ATOM 1316 C CA . SER A 1 170 ? -27.259 13.538 26.605 1.00 74.62 170 SER A CA 1
ATOM 1317 C C . SER A 1 170 ? -27.410 14.086 25.182 1.00 74.62 170 SER A C 1
ATOM 1319 O O . SER A 1 170 ? -27.731 15.260 25.018 1.00 74.62 170 SER A O 1
ATOM 1321 N N . GLN A 1 171 ? -27.225 13.256 24.151 1.00 69.38 171 GLN A N 1
ATOM 1322 C CA . GLN A 1 171 ? -27.373 13.673 22.753 1.00 69.38 171 GLN A CA 1
ATOM 1323 C C . GLN A 1 171 ? -28.835 13.757 22.314 1.00 69.38 171 GLN A C 1
ATOM 1325 O O . GLN A 1 171 ? -29.153 14.508 21.398 1.00 69.38 171 GLN A O 1
ATOM 1330 N N . ARG A 1 172 ? -29.742 13.047 23.000 1.00 62.28 172 ARG A N 1
ATOM 1331 C CA . ARG A 1 172 ? -31.192 13.153 22.767 1.00 62.28 172 ARG A CA 1
ATOM 1332 C C . ARG A 1 172 ? -31.768 14.469 23.284 1.00 62.28 172 ARG A C 1
ATOM 1334 O O . ARG A 1 172 ? -32.742 14.967 22.732 1.00 62.28 172 ARG A O 1
ATOM 1341 N N . SER A 1 173 ? -31.159 15.037 24.325 1.00 56.78 173 SER A N 1
ATOM 1342 C CA . SER A 1 173 ? -31.608 16.281 24.961 1.00 56.78 173 SER A CA 1
ATOM 1343 C C . SER A 1 173 ? -31.258 17.543 24.160 1.00 56.78 173 SER A C 1
ATOM 1345 O O . SER A 1 173 ? -31.789 18.608 24.455 1.00 56.78 173 SER A O 1
ATOM 1347 N N . ALA A 1 174 ? -30.396 17.440 23.142 1.00 58.59 174 ALA A N 1
ATOM 1348 C CA . ALA A 1 174 ? -29.937 18.563 22.317 1.00 58.59 174 ALA A CA 1
ATOM 1349 C C . ALA A 1 174 ? -30.864 18.892 21.121 1.00 58.59 174 ALA A C 1
ATOM 1351 O O . ALA A 1 174 ? -30.455 19.588 20.194 1.00 58.59 174 ALA A O 1
ATOM 1352 N N . GLY A 1 175 ? -32.115 18.417 21.150 1.00 56.56 175 GLY A N 1
ATOM 1353 C CA . GLY A 1 175 ? -33.070 18.513 20.042 1.00 56.56 175 GLY A CA 1
ATOM 1354 C C . GLY A 1 175 ? -33.011 17.285 19.132 1.00 56.56 175 GLY A C 1
ATOM 1355 O O . GLY A 1 175 ? -31.968 16.653 19.005 1.00 56.56 175 GLY A O 1
ATOM 1356 N N . VAL A 1 176 ? -34.151 16.918 18.535 1.00 54.94 176 VAL A N 1
ATOM 1357 C CA . VAL A 1 176 ? -34.296 15.710 17.705 1.00 54.94 176 VAL A CA 1
ATOM 1358 C C . VAL A 1 176 ? -33.389 15.829 16.477 1.00 54.94 176 VAL A C 1
ATOM 1360 O O . VAL A 1 176 ? -33.683 16.638 15.593 1.00 54.94 176 VAL A O 1
ATOM 1363 N N . PRO A 1 177 ? -32.306 15.041 16.361 1.00 58.28 177 PRO A N 1
ATOM 1364 C CA . PRO A 1 177 ? -31.566 14.988 15.116 1.00 58.28 177 PRO A CA 1
ATOM 1365 C C . PRO A 1 177 ? -32.461 14.264 14.106 1.00 58.28 177 PRO A C 1
ATOM 1367 O O . PRO A 1 177 ? -32.890 13.137 14.353 1.00 58.28 177 PRO A O 1
ATOM 1370 N N . ASN A 1 178 ? -32.753 14.895 12.968 1.00 58.06 178 ASN A N 1
ATOM 1371 C CA . ASN A 1 178 ? -33.341 14.212 11.814 1.00 58.06 178 ASN A CA 1
ATOM 1372 C C . ASN A 1 178 ? -32.300 13.232 11.246 1.00 58.06 178 ASN A C 1
ATOM 1374 O O . ASN A 1 178 ? -31.599 13.542 10.285 1.00 58.06 178 ASN A O 1
ATOM 1378 N N . GLY A 1 179 ? -32.136 12.071 11.881 1.00 73.00 179 GLY A N 1
ATOM 1379 C CA . GLY A 1 179 ? -31.226 11.034 11.412 1.00 73.00 179 GLY A CA 1
ATOM 1380 C C . GLY A 1 179 ? -30.764 10.052 12.491 1.00 73.00 179 GLY A C 1
ATOM 1381 O O . GLY A 1 179 ? -30.976 10.272 13.685 1.00 73.00 179 GLY A O 1
ATOM 1382 N N . PRO A 1 180 ? -30.132 8.944 12.074 1.00 81.94 180 PRO A N 1
ATOM 1383 C CA . PRO A 1 180 ? -29.553 7.979 12.995 1.00 81.94 180 PRO A CA 1
ATOM 1384 C C . PRO A 1 180 ? -28.377 8.586 13.774 1.00 81.94 180 PRO A C 1
ATOM 1386 O O . PRO A 1 180 ? -27.569 9.341 13.233 1.00 81.94 180 PRO A O 1
ATOM 1389 N N . ASP A 1 181 ? -28.241 8.196 15.040 1.00 88.00 181 ASP A N 1
ATOM 1390 C CA . ASP A 1 181 ? -27.065 8.511 15.853 1.00 88.00 181 ASP A CA 1
ATOM 1391 C C . ASP A 1 181 ? -25.871 7.666 15.379 1.00 88.00 181 ASP A C 1
ATOM 1393 O O . ASP A 1 181 ? -25.684 6.508 15.768 1.00 88.00 181 ASP A O 1
ATOM 1397 N N . TRP A 1 182 ? -25.073 8.247 14.482 1.00 90.44 182 TRP A N 1
ATOM 1398 C CA . TRP A 1 182 ? -23.912 7.594 13.881 1.00 90.44 182 TRP A CA 1
ATOM 1399 C C . TRP A 1 182 ? -22.838 7.209 14.899 1.00 90.44 182 TRP A C 1
ATOM 1401 O O . TRP A 1 182 ? -22.152 6.207 14.700 1.00 90.44 182 TRP A O 1
ATOM 1411 N N . GLN A 1 183 ? -22.690 7.958 15.996 1.00 92.69 183 GLN A N 1
ATOM 1412 C CA . GLN A 1 183 ? -21.699 7.652 17.029 1.00 92.69 183 GLN A CA 1
ATOM 1413 C C . GLN A 1 183 ? -22.140 6.437 17.850 1.00 92.69 183 GLN A C 1
ATOM 1415 O O . GLN A 1 183 ? -21.348 5.523 18.091 1.00 92.69 183 GLN A O 1
ATOM 1420 N N . LYS A 1 184 ? -23.427 6.367 18.196 1.00 93.50 184 LYS A N 1
ATOM 1421 C CA . LYS A 1 184 ? -24.025 5.193 18.835 1.00 93.50 184 LYS A CA 1
ATOM 1422 C C . LYS A 1 184 ? -23.961 3.953 17.943 1.00 93.50 184 LYS A C 1
ATOM 1424 O O . LYS A 1 184 ? -23.608 2.874 18.423 1.00 93.50 184 LYS A O 1
ATOM 1429 N N . LEU A 1 185 ? -24.256 4.094 16.647 1.00 92.56 185 LEU A N 1
ATOM 1430 C CA . LEU A 1 185 ? -24.120 3.004 15.674 1.00 92.56 185 LEU A CA 1
ATOM 1431 C C . LEU A 1 185 ? -22.666 2.539 15.537 1.00 92.56 185 LEU A C 1
ATOM 1433 O O . LEU A 1 185 ? -22.420 1.333 15.525 1.00 92.56 185 LEU A O 1
ATOM 1437 N N . ALA A 1 186 ? -21.701 3.462 15.499 1.00 94.69 186 ALA A N 1
ATOM 1438 C CA . ALA A 1 186 ? -20.281 3.122 15.454 1.00 94.69 186 ALA A CA 1
ATOM 1439 C C . ALA A 1 186 ? -19.859 2.282 16.670 1.00 94.69 186 ALA A C 1
ATOM 1441 O O . ALA A 1 186 ? -19.174 1.275 16.496 1.00 94.69 186 ALA A O 1
ATOM 1442 N N . CYS A 1 187 ? -20.322 2.625 17.880 1.00 95.56 187 CYS A N 1
ATOM 1443 C CA . CYS A 1 187 ? -20.076 1.813 19.075 1.00 95.56 187 CYS A CA 1
ATOM 1444 C C . CYS A 1 187 ? -20.692 0.410 18.967 1.00 95.56 187 CYS A C 1
ATOM 1446 O O . CYS A 1 187 ? -20.027 -0.573 19.286 1.00 95.56 187 CYS A O 1
ATOM 1448 N N . ALA A 1 188 ? -21.934 0.300 18.484 1.00 93.94 188 ALA A N 1
ATOM 1449 C CA . ALA A 1 188 ? -22.610 -0.989 18.320 1.00 93.94 188 ALA A CA 1
ATOM 1450 C C . ALA A 1 188 ? -21.897 -1.904 17.306 1.00 93.94 188 ALA A C 1
ATOM 1452 O O . ALA A 1 188 ? -21.725 -3.098 17.553 1.00 93.94 188 ALA A O 1
ATOM 1453 N N . ILE A 1 189 ? -21.459 -1.344 16.174 1.00 93.69 189 ILE A N 1
ATOM 1454 C CA . ILE A 1 189 ? -20.709 -2.073 15.140 1.00 93.69 189 ILE A CA 1
ATOM 1455 C C . ILE A 1 189 ? -19.339 -2.493 15.683 1.00 93.69 189 ILE A C 1
ATOM 1457 O O . ILE A 1 189 ? -18.952 -3.654 15.550 1.00 93.69 189 ILE A O 1
ATOM 1461 N N . ALA A 1 190 ? -18.625 -1.572 16.334 1.00 95.12 190 ALA A N 1
ATOM 1462 C CA . ALA A 1 190 ? -17.291 -1.833 16.856 1.00 95.12 190 ALA A CA 1
ATOM 1463 C C . ALA A 1 190 ? -17.275 -2.868 17.988 1.00 95.12 190 ALA A C 1
ATOM 1465 O O . ALA A 1 190 ? -16.326 -3.640 18.075 1.00 95.12 190 ALA A O 1
ATOM 1466 N N . LEU A 1 191 ? -18.327 -2.932 18.810 1.00 94.25 191 LEU A N 1
ATOM 1467 C CA . LEU A 1 191 ? -18.457 -3.951 19.854 1.00 94.25 191 LEU A CA 1
ATOM 1468 C C . LEU A 1 191 ? -18.556 -5.373 19.271 1.00 94.25 191 LEU A C 1
ATOM 1470 O O . LEU A 1 191 ? -18.013 -6.320 19.841 1.00 94.25 191 LEU A O 1
ATOM 1474 N N . ARG A 1 192 ? -19.237 -5.525 18.127 1.00 92.00 192 ARG A N 1
ATOM 1475 C CA . ARG A 1 192 ? -19.439 -6.821 17.458 1.00 92.00 192 ARG A CA 1
ATOM 1476 C C . ARG A 1 192 ? -18.238 -7.266 16.627 1.00 92.00 192 ARG A C 1
ATOM 1478 O O . ARG A 1 192 ? -18.039 -8.465 16.452 1.00 92.00 192 ARG A O 1
ATOM 1485 N N . GLY A 1 193 ? -17.471 -6.333 16.073 1.00 91.31 193 GLY A N 1
ATOM 1486 C CA . GLY A 1 193 ? -16.321 -6.640 15.223 1.00 91.31 193 GLY A CA 1
ATOM 1487 C C . GLY A 1 193 ? -15.061 -6.991 16.018 1.00 91.31 193 GLY A C 1
ATOM 1488 O O . GLY A 1 193 ? -14.784 -6.410 17.062 1.00 91.31 193 GLY A O 1
ATOM 1489 N N . SER A 1 194 ? -14.230 -7.897 15.491 1.00 91.94 194 SER A N 1
ATOM 1490 C CA . SER A 1 194 ? -12.852 -8.076 15.994 1.00 91.94 194 SER A CA 1
ATOM 1491 C C . SER A 1 194 ? -11.872 -7.024 15.449 1.00 91.94 194 SER A C 1
ATOM 1493 O O . SER A 1 194 ? -10.716 -6.969 15.870 1.00 91.94 194 SER A O 1
ATOM 1495 N N . ILE A 1 195 ? -12.328 -6.197 14.508 1.00 94.69 195 ILE A N 1
ATOM 1496 C CA . ILE A 1 195 ? -11.684 -4.978 14.018 1.00 94.69 195 ILE A CA 1
ATOM 1497 C C . ILE A 1 195 ? -12.785 -3.979 13.654 1.00 94.69 195 ILE A C 1
ATOM 1499 O O . ILE A 1 195 ? -13.830 -4.372 13.136 1.00 94.69 195 ILE A O 1
ATOM 1503 N N . ALA A 1 196 ? -12.555 -2.695 13.914 1.00 94.19 196 ALA A N 1
ATOM 1504 C CA . ALA A 1 196 ? -13.454 -1.624 13.511 1.00 94.19 196 ALA A CA 1
ATOM 1505 C C . ALA A 1 196 ? -12.648 -0.383 13.128 1.00 94.19 196 ALA A C 1
ATOM 1507 O O . ALA A 1 196 ? -11.660 -0.053 13.784 1.00 94.19 196 ALA A O 1
ATOM 1508 N N . ILE A 1 197 ? -13.081 0.301 12.070 1.00 94.12 197 ILE A N 1
ATOM 1509 C CA . ILE A 1 197 ? -12.484 1.553 11.605 1.00 94.12 197 ILE A CA 1
ATOM 1510 C C . ILE A 1 197 ? -13.546 2.638 11.749 1.00 94.12 197 ILE A C 1
ATOM 1512 O O . ILE A 1 197 ? -14.605 2.560 11.131 1.00 94.12 197 ILE A O 1
ATOM 1516 N N . ILE A 1 198 ? -13.266 3.645 12.577 1.00 92.31 198 ILE A N 1
ATOM 1517 C CA . ILE A 1 198 ? -14.155 4.790 12.788 1.00 92.31 198 ILE A CA 1
ATOM 1518 C C . ILE A 1 198 ? -13.549 5.999 12.081 1.00 92.31 198 ILE A C 1
ATOM 1520 O O . ILE A 1 198 ? -12.559 6.577 12.534 1.00 92.31 198 ILE A O 1
ATOM 1524 N N . THR A 1 199 ? -14.156 6.386 10.965 1.00 92.75 199 THR A N 1
ATOM 1525 C CA . THR A 1 199 ? -13.744 7.541 10.163 1.00 92.75 199 THR A CA 1
ATOM 1526 C C . THR A 1 199 ? -14.632 8.752 10.437 1.00 92.75 199 THR A C 1
ATOM 1528 O O . THR A 1 199 ? -15.790 8.618 10.818 1.00 92.75 199 THR A O 1
ATOM 1531 N N . GLY A 1 200 ? -14.109 9.956 10.214 1.00 89.25 200 GLY A N 1
ATOM 1532 C CA . GLY A 1 200 ? -14.881 11.196 10.316 1.00 89.25 200 GLY A CA 1
ATOM 1533 C C . GLY A 1 200 ? -13.985 12.429 10.254 1.00 89.25 200 GLY A C 1
ATOM 1534 O O . GLY A 1 200 ? -12.827 12.372 10.680 1.00 89.25 200 GLY A O 1
ATOM 1535 N N . GLY A 1 201 ? -14.511 13.554 9.765 1.00 88.44 201 GLY A N 1
ATOM 1536 C CA . GLY A 1 201 ? -13.775 14.822 9.675 1.00 88.44 201 GLY A CA 1
ATOM 1537 C C . GLY A 1 201 ? -13.340 15.385 11.040 1.00 88.44 201 GLY A C 1
ATOM 1538 O O . GLY A 1 201 ? -13.729 14.855 12.093 1.00 88.44 201 GLY A O 1
ATOM 1539 N N . PRO A 1 202 ? -12.510 16.440 11.080 1.00 84.44 202 PRO A N 1
ATOM 1540 C CA . PRO A 1 202 ? -12.213 17.165 12.317 1.00 84.44 202 PRO A CA 1
ATOM 1541 C C . PRO A 1 202 ? -13.504 17.593 13.039 1.00 84.44 202 PRO A C 1
ATOM 1543 O O . PRO A 1 202 ? -14.494 17.916 12.396 1.00 84.44 202 PRO A O 1
ATOM 1546 N N . GLY A 1 203 ? -13.533 17.537 14.375 1.00 81.81 203 GLY A N 1
ATOM 1547 C CA . GLY A 1 203 ? -14.699 17.972 15.164 1.00 81.81 203 GLY A CA 1
ATOM 1548 C C . GLY A 1 203 ? -15.899 17.010 15.228 1.00 81.81 203 GLY A C 1
ATOM 1549 O O . GLY A 1 203 ? -16.771 17.206 16.061 1.00 81.81 203 GLY A O 1
ATOM 1550 N N . THR A 1 204 ? -15.924 15.910 14.467 1.00 83.50 204 THR A N 1
ATOM 1551 C CA . THR A 1 204 ? -17.039 14.920 14.446 1.00 83.50 204 THR A CA 1
ATOM 1552 C C . THR A 1 204 ? -17.178 14.043 15.707 1.00 83.50 204 THR A C 1
ATOM 1554 O O . THR A 1 204 ? -17.880 13.034 15.706 1.00 83.50 204 THR A O 1
ATOM 1557 N N . GLY A 1 205 ? -16.477 14.372 16.796 1.00 86.00 205 GLY A N 1
ATOM 1558 C CA . GLY A 1 205 ? -16.573 13.643 18.066 1.00 86.00 205 GLY A CA 1
ATOM 1559 C C . GLY A 1 205 ? -16.065 12.192 18.037 1.00 86.00 205 GLY A C 1
ATOM 1560 O O . GLY A 1 205 ? -16.503 11.374 18.842 1.00 86.00 205 GLY A O 1
ATOM 1561 N N . LYS A 1 206 ? -15.111 11.844 17.159 1.00 90.56 206 LYS A N 1
ATOM 1562 C CA . LYS A 1 206 ? -14.479 10.504 17.141 1.00 90.56 206 LYS A CA 1
ATOM 1563 C C . LYS A 1 206 ? -13.946 10.092 18.513 1.00 90.56 206 LYS A C 1
ATOM 1565 O O . LYS A 1 206 ? -14.216 8.992 18.970 1.00 90.56 206 LYS A O 1
ATOM 1570 N N . THR A 1 207 ? -13.244 10.990 19.202 1.00 87.56 207 THR A N 1
ATOM 1571 C CA . THR A 1 207 ? -12.695 10.710 20.535 1.00 87.56 207 THR A CA 1
ATOM 1572 C C . THR A 1 207 ? -13.791 10.481 21.574 1.00 87.56 207 THR A C 1
ATOM 1574 O O . THR A 1 207 ? -13.714 9.535 22.349 1.00 87.56 207 THR A O 1
ATOM 1577 N N . TYR A 1 208 ? -14.855 11.288 21.526 1.00 88.56 208 TYR A N 1
ATOM 1578 C CA . TYR A 1 208 ? -16.053 11.112 22.350 1.00 88.56 208 TYR A CA 1
ATOM 1579 C C . TYR A 1 208 ? -16.704 9.739 22.115 1.00 88.56 208 TYR A C 1
ATOM 1581 O O . TYR A 1 208 ? -17.102 9.072 23.071 1.00 88.56 208 TYR A O 1
ATOM 1589 N N . THR A 1 209 ? -16.755 9.304 20.852 1.00 92.06 209 THR A N 1
ATOM 1590 C CA . THR A 1 209 ? -17.264 7.989 20.434 1.00 92.06 209 THR A CA 1
ATOM 1591 C C . THR A 1 209 ? -16.376 6.859 20.957 1.00 92.06 209 THR A C 1
ATOM 1593 O O . THR A 1 209 ? -16.880 5.916 21.555 1.00 92.06 209 THR A O 1
ATOM 1596 N N . VAL A 1 210 ? -15.050 6.974 20.811 1.00 91.44 210 VAL A N 1
ATOM 1597 C CA . VAL A 1 210 ? -14.088 5.977 21.311 1.00 91.44 210 VAL A CA 1
ATOM 1598 C C . VAL A 1 210 ? -14.181 5.834 22.830 1.00 91.44 210 VAL A C 1
ATOM 1600 O O . VAL A 1 210 ? -14.254 4.711 23.312 1.00 91.44 210 VAL A O 1
ATOM 1603 N N . ALA A 1 211 ? -14.267 6.930 23.589 1.00 90.50 211 ALA A N 1
ATOM 1604 C CA . ALA A 1 211 ? -14.435 6.864 25.044 1.00 90.50 211 ALA A CA 1
ATOM 1605 C C . ALA A 1 211 ? -15.701 6.080 25.449 1.00 90.50 211 ALA A C 1
ATOM 1607 O O . ALA A 1 211 ? -15.671 5.263 26.368 1.00 90.50 211 ALA A O 1
ATOM 1608 N N . ARG A 1 212 ? -16.805 6.259 24.712 1.00 93.25 212 ARG A N 1
ATOM 1609 C CA . ARG A 1 212 ? -18.061 5.520 24.936 1.00 93.25 212 ARG A CA 1
ATOM 1610 C C . ARG A 1 212 ? -17.991 4.070 24.504 1.00 93.25 212 ARG A C 1
ATOM 1612 O O . ARG A 1 212 ? -18.580 3.228 25.169 1.00 93.25 212 ARG A O 1
ATOM 1619 N N . LEU A 1 213 ? -17.254 3.766 23.442 1.00 93.81 213 LEU A N 1
ATOM 1620 C CA . LEU A 1 213 ? -16.957 2.388 23.070 1.00 93.81 213 LEU A CA 1
ATOM 1621 C C . LEU A 1 213 ? -16.163 1.680 24.177 1.00 93.81 213 LEU A C 1
ATOM 1623 O O . LEU A 1 213 ? -16.484 0.545 24.509 1.00 93.81 213 LEU A O 1
ATOM 1627 N N . LEU A 1 214 ? -15.172 2.343 24.783 1.00 92.25 214 LEU A N 1
ATOM 1628 C CA . LEU A 1 214 ? -14.421 1.783 25.913 1.00 92.25 214 LEU A CA 1
ATOM 1629 C C . LEU A 1 214 ? -15.331 1.546 27.125 1.00 92.25 214 LEU A C 1
ATOM 1631 O O . LEU A 1 214 ? -15.310 0.457 27.693 1.00 92.25 214 LEU A O 1
ATOM 1635 N N . ALA A 1 215 ? -16.177 2.520 27.476 1.00 92.38 215 ALA A N 1
ATOM 1636 C CA . ALA A 1 215 ? -17.165 2.357 28.543 1.00 92.38 215 ALA A CA 1
ATOM 1637 C C . ALA A 1 215 ? -18.119 1.182 28.265 1.00 92.38 215 ALA A C 1
ATOM 1639 O O . ALA A 1 215 ? -18.356 0.359 29.145 1.00 92.38 215 ALA A O 1
ATOM 1640 N N . LEU A 1 216 ? -18.604 1.056 27.026 1.00 93.38 216 LEU A N 1
ATOM 1641 C CA . LEU A 1 216 ? -19.459 -0.048 26.593 1.00 93.38 216 LEU A CA 1
ATOM 1642 C C . LEU A 1 216 ? -18.749 -1.407 26.690 1.00 93.38 216 LEU A C 1
ATOM 1644 O O . LEU A 1 216 ? -19.354 -2.369 27.154 1.00 93.38 216 LEU A O 1
ATOM 1648 N N . LEU A 1 217 ? -17.476 -1.491 26.289 1.00 91.88 217 LEU A N 1
ATOM 1649 C CA . LEU A 1 217 ? -16.664 -2.710 26.391 1.00 91.88 217 LEU A CA 1
ATOM 1650 C C . LEU A 1 217 ? -16.499 -3.169 27.844 1.00 91.88 217 LEU A C 1
ATOM 1652 O O . LEU A 1 217 ? -16.613 -4.361 28.114 1.00 91.88 217 LEU A O 1
ATOM 1656 N N . PHE A 1 218 ? -16.267 -2.246 28.781 1.00 90.75 218 PHE A N 1
ATOM 1657 C CA . PHE A 1 218 ? -16.213 -2.584 30.207 1.00 90.75 218 PHE A CA 1
ATOM 1658 C C . PHE A 1 218 ? -17.580 -3.001 30.754 1.00 90.75 218 PHE A C 1
ATOM 1660 O O . PHE A 1 218 ? -17.673 -3.980 31.487 1.00 90.75 218 PHE A O 1
ATOM 1667 N N . ALA A 1 219 ? -18.642 -2.292 30.370 1.00 90.38 219 ALA A N 1
ATOM 1668 C CA . ALA A 1 219 ? -19.995 -2.528 30.865 1.00 90.38 219 ALA A CA 1
ATOM 1669 C C . ALA A 1 219 ? -20.631 -3.839 30.360 1.00 90.38 219 ALA A C 1
ATOM 1671 O O . ALA A 1 219 ? -21.589 -4.337 30.950 1.00 90.38 219 ALA A O 1
ATOM 1672 N N . THR A 1 220 ? -20.104 -4.391 29.265 1.00 90.00 220 THR A N 1
ATOM 1673 C CA . THR A 1 220 ? -20.563 -5.645 28.638 1.00 90.00 220 THR A CA 1
ATOM 1674 C C . THR A 1 220 ? -19.567 -6.795 28.805 1.00 90.00 220 THR A C 1
ATOM 1676 O O . THR A 1 220 ? -19.768 -7.874 28.249 1.00 90.00 220 THR A O 1
ATOM 1679 N N . ALA A 1 221 ? -18.489 -6.595 29.571 1.00 87.69 221 ALA A N 1
ATOM 1680 C CA . ALA A 1 221 ? -17.527 -7.648 29.862 1.00 87.69 221 ALA A CA 1
ATOM 1681 C C . ALA A 1 221 ? -18.169 -8.743 30.730 1.00 87.69 221 ALA A C 1
ATOM 1683 O O . ALA A 1 221 ? -18.797 -8.454 31.746 1.00 87.69 221 ALA A O 1
ATOM 1684 N N . THR A 1 222 ? -17.975 -10.006 30.347 1.00 81.38 222 THR A N 1
ATOM 1685 C CA . THR A 1 222 ? -18.512 -11.174 31.067 1.00 81.38 222 THR A CA 1
ATOM 1686 C C . THR A 1 222 ? -17.837 -11.401 32.419 1.00 81.38 222 THR A C 1
ATOM 1688 O O . THR A 1 222 ? -18.468 -11.896 33.346 1.00 81.38 222 THR A O 1
ATOM 1691 N N . GLU A 1 223 ? -16.564 -11.022 32.545 1.00 81.69 223 GLU A N 1
ATOM 1692 C CA . GLU A 1 223 ? -15.765 -11.182 33.760 1.00 81.69 223 GLU A CA 1
ATOM 1693 C C . GLU A 1 223 ? -15.102 -9.862 34.154 1.00 81.69 223 GLU A C 1
ATOM 1695 O O . GLU A 1 223 ? -14.429 -9.213 33.338 1.00 81.69 223 GLU A O 1
ATOM 1700 N N . ALA A 1 224 ? -15.247 -9.489 35.427 1.00 72.94 224 ALA A N 1
ATOM 1701 C CA . ALA A 1 224 ? -14.605 -8.309 35.989 1.00 72.94 224 ALA A CA 1
ATOM 1702 C C . ALA A 1 224 ? -13.072 -8.431 35.890 1.00 72.94 224 ALA A C 1
ATOM 1704 O O . ALA A 1 224 ? -12.483 -9.406 36.346 1.00 72.94 224 ALA A O 1
ATOM 1705 N N . GLY A 1 225 ? -12.422 -7.436 35.280 1.00 71.69 225 GLY A N 1
ATOM 1706 C CA . GLY A 1 225 ? -10.959 -7.384 35.144 1.00 71.69 225 GLY A CA 1
ATOM 1707 C C . GLY A 1 225 ? -10.370 -8.139 33.944 1.00 71.69 225 GLY A C 1
A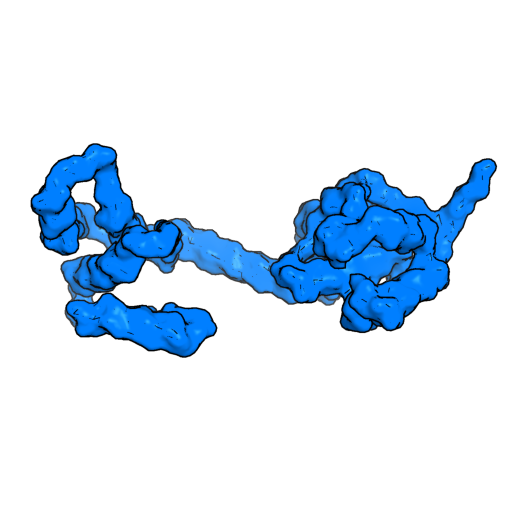TOM 1708 O O . GLY A 1 225 ? -9.164 -8.064 33.720 1.00 71.69 225 GLY A O 1
ATOM 1709 N N . SER A 1 226 ? -11.192 -8.803 33.123 1.00 79.31 226 SER A N 1
ATOM 1710 C CA . SER A 1 226 ? -10.721 -9.510 31.917 1.00 79.31 226 SER A CA 1
ATOM 1711 C C . SER A 1 226 ? -10.282 -8.575 30.777 1.00 79.31 226 SER A C 1
ATOM 1713 O O . SER A 1 226 ? -9.502 -8.967 29.904 1.00 79.31 226 SER A O 1
ATOM 1715 N N . GLN A 1 227 ? -10.747 -7.321 30.778 1.00 82.75 227 GLN A N 1
ATOM 1716 C CA . GLN A 1 227 ? -10.446 -6.358 29.719 1.00 82.75 227 GLN A CA 1
ATOM 1717 C C . GLN A 1 227 ? -9.147 -5.601 29.982 1.00 82.75 227 GLN A C 1
ATOM 1719 O O . GLN A 1 227 ? -9.051 -4.766 30.879 1.00 82.75 227 GLN A O 1
ATOM 1724 N N . ARG A 1 228 ? -8.150 -5.858 29.131 1.00 88.38 228 ARG A N 1
ATOM 1725 C CA . ARG A 1 228 ? -6.894 -5.104 29.075 1.00 88.38 228 ARG A CA 1
ATOM 1726 C C . ARG A 1 228 ? -6.896 -4.236 27.827 1.00 88.38 228 ARG A C 1
ATOM 1728 O O . ARG A 1 228 ? -6.877 -4.755 26.713 1.00 88.38 228 ARG A O 1
ATOM 1735 N N . ILE A 1 229 ? -6.915 -2.922 28.020 1.00 88.56 229 ILE A N 1
ATOM 1736 C CA . ILE A 1 229 ? -6.970 -1.946 26.931 1.00 88.56 229 ILE A CA 1
ATOM 1737 C C . ILE A 1 229 ? -5.613 -1.261 26.811 1.00 88.56 229 ILE A C 1
ATOM 1739 O O . ILE A 1 229 ? -5.109 -0.682 27.770 1.00 88.56 229 ILE A O 1
ATOM 1743 N N . ALA A 1 230 ? -5.043 -1.317 25.611 1.00 90.81 230 ALA A N 1
ATOM 1744 C CA . ALA A 1 230 ? -3.863 -0.555 25.236 1.00 90.81 230 ALA A CA 1
ATOM 1745 C C . ALA A 1 230 ? -4.259 0.507 24.210 1.00 90.81 230 ALA A C 1
ATOM 1747 O O . ALA A 1 230 ? -5.023 0.241 23.281 1.00 90.81 230 ALA A O 1
ATOM 1748 N N . LEU A 1 231 ? -3.722 1.710 24.382 1.00 89.75 231 LEU A N 1
ATOM 1749 C CA . LEU A 1 231 ? -3.971 2.842 23.506 1.00 89.75 231 LEU A CA 1
ATOM 1750 C C . LEU A 1 231 ? -2.667 3.226 22.817 1.00 89.75 231 LEU A C 1
ATOM 1752 O O . LEU A 1 231 ? -1.653 3.442 23.478 1.00 89.75 231 LEU A O 1
ATOM 1756 N N . ALA A 1 232 ? -2.699 3.314 21.491 1.00 91.94 232 ALA A N 1
ATOM 1757 C CA . ALA A 1 232 ? -1.530 3.622 20.683 1.00 91.94 232 ALA A CA 1
ATOM 1758 C C . ALA A 1 232 ? -1.855 4.695 19.644 1.00 91.94 232 ALA A C 1
ATOM 1760 O O . ALA A 1 232 ? -2.990 4.831 19.187 1.00 91.94 232 ALA A O 1
ATOM 1761 N N . ALA A 1 233 ? -0.831 5.451 19.267 1.00 90.88 233 ALA A N 1
ATOM 1762 C CA . ALA A 1 233 ? -0.883 6.411 18.179 1.00 90.88 233 ALA A CA 1
ATOM 1763 C C . ALA A 1 233 ? 0.457 6.381 17.427 1.00 90.88 233 ALA A C 1
ATOM 1765 O O . ALA A 1 233 ? 1.480 6.082 18.044 1.00 90.88 233 ALA A O 1
ATOM 1766 N N . PRO A 1 234 ? 0.485 6.725 16.128 1.00 90.12 234 PRO A N 1
ATOM 1767 C CA . PRO A 1 234 ? 1.703 6.636 15.318 1.00 90.12 234 PRO A CA 1
ATOM 1768 C C . PRO A 1 234 ? 2.788 7.643 15.731 1.00 90.12 234 PRO A C 1
ATOM 1770 O O . PRO A 1 234 ? 3.941 7.491 15.348 1.00 90.12 234 PRO A O 1
ATOM 1773 N N . THR A 1 235 ? 2.440 8.684 16.499 1.00 92.62 235 THR A N 1
ATOM 1774 C CA . THR A 1 235 ? 3.387 9.704 16.974 1.00 92.62 235 THR A CA 1
ATOM 1775 C C . THR A 1 235 ? 3.149 10.050 18.443 1.00 92.62 235 THR A C 1
ATOM 1777 O O . THR A 1 235 ? 2.015 10.013 18.930 1.00 92.62 235 THR A O 1
ATOM 1780 N N . GLY A 1 236 ? 4.205 10.473 19.147 1.00 89.44 236 GLY A N 1
ATOM 1781 C CA . GLY A 1 236 ? 4.122 10.844 20.567 1.00 89.44 236 GLY A CA 1
ATOM 1782 C C . GLY A 1 236 ? 3.152 11.999 20.849 1.00 89.44 236 GLY A C 1
ATOM 1783 O O . GLY A 1 236 ? 2.401 11.959 21.821 1.00 89.44 236 GLY A O 1
ATOM 1784 N N . LYS A 1 237 ? 3.075 12.996 19.954 1.00 87.56 237 LYS A N 1
ATOM 1785 C CA . LYS A 1 237 ? 2.126 14.118 20.079 1.00 87.56 237 LYS A CA 1
ATOM 1786 C C . LYS A 1 237 ? 0.671 13.654 19.970 1.00 87.56 237 LYS A C 1
ATOM 1788 O O . LYS A 1 237 ? -0.187 14.154 20.696 1.00 87.56 237 LYS A O 1
ATOM 1793 N N . ALA A 1 238 ? 0.387 12.707 19.075 1.00 84.81 238 ALA A N 1
ATOM 1794 C CA . ALA A 1 238 ? -0.944 12.123 18.951 1.00 84.81 238 ALA A CA 1
ATOM 1795 C C . ALA A 1 238 ? -1.294 11.264 20.176 1.00 84.81 238 ALA A C 1
ATOM 1797 O O . ALA A 1 238 ? -2.405 11.382 20.690 1.00 84.81 238 ALA A O 1
ATOM 1798 N N . ALA A 1 239 ? -0.339 10.487 20.696 1.00 86.44 239 ALA A N 1
ATOM 1799 C CA . ALA A 1 239 ? -0.526 9.688 21.908 1.00 86.44 239 ALA A CA 1
ATOM 1800 C C . ALA A 1 239 ? -0.844 10.565 23.133 1.00 86.44 239 ALA A C 1
ATOM 1802 O O . ALA A 1 239 ? -1.791 10.281 23.863 1.00 86.44 239 ALA A O 1
ATOM 1803 N N . ALA A 1 240 ? -0.120 11.676 23.317 1.00 83.94 240 ALA A N 1
ATOM 1804 C CA . ALA A 1 240 ? -0.371 12.621 24.407 1.00 83.94 240 ALA A CA 1
ATOM 1805 C C . ALA A 1 240 ? -1.783 13.230 24.340 1.00 83.94 240 ALA A C 1
ATOM 1807 O O . ALA A 1 240 ? -2.482 13.291 25.351 1.00 83.94 240 ALA A O 1
ATOM 1808 N N . ARG A 1 241 ? -2.235 13.626 23.141 1.00 82.88 241 ARG A N 1
ATOM 1809 C CA . ARG A 1 241 ? -3.600 14.140 22.923 1.00 82.88 241 ARG A CA 1
ATOM 1810 C C . ARG A 1 241 ? -4.667 13.083 23.189 1.00 82.88 241 ARG A C 1
ATOM 1812 O O . ARG A 1 241 ? -5.707 13.398 23.764 1.00 82.88 241 ARG A O 1
ATOM 1819 N N . LEU A 1 242 ? -4.417 11.846 22.763 1.00 81.94 242 LEU A N 1
ATOM 1820 C CA . LEU A 1 242 ? -5.327 10.728 22.979 1.00 81.94 242 LEU A CA 1
ATOM 1821 C C . LEU A 1 242 ? -5.492 10.446 24.479 1.00 81.94 242 LEU A C 1
ATOM 1823 O O . LEU A 1 242 ? -6.624 10.356 24.941 1.00 81.94 242 LEU A O 1
ATOM 1827 N N . LYS A 1 243 ? -4.391 10.429 25.242 1.00 82.50 243 LYS A N 1
ATOM 1828 C CA . LYS A 1 243 ? -4.415 10.284 26.705 1.00 82.50 243 LYS A CA 1
ATOM 1829 C C . LYS A 1 243 ? -5.223 11.398 27.384 1.00 82.50 243 LYS A C 1
ATOM 1831 O O . LYS A 1 243 ? -6.186 11.119 28.085 1.00 82.50 243 LYS A O 1
ATOM 1836 N N . GLN A 1 244 ? -4.915 12.662 27.081 1.00 81.62 244 GLN A N 1
ATOM 1837 C CA . GLN A 1 244 ? -5.622 13.825 27.645 1.00 81.62 244 GLN A CA 1
ATOM 1838 C C . GLN A 1 244 ? -7.130 13.840 27.368 1.00 81.62 244 GLN A C 1
ATOM 1840 O O . GLN A 1 244 ? -7.880 14.467 28.110 1.00 81.62 244 GLN A O 1
ATOM 1845 N N . SER A 1 245 ? -7.567 13.224 26.269 1.00 77.06 245 SER A N 1
ATOM 1846 C CA . SER A 1 245 ? -8.979 13.214 25.882 1.00 77.06 245 SER A CA 1
ATOM 1847 C C . SER A 1 245 ? -9.770 12.061 26.498 1.00 77.06 245 SER A C 1
ATOM 1849 O O . SER A 1 245 ? -10.992 12.079 26.410 1.00 77.06 245 SER A O 1
ATOM 1851 N N . ILE A 1 246 ? -9.084 11.050 27.034 1.00 76.81 246 ILE A N 1
ATOM 1852 C CA . ILE A 1 246 ? -9.691 9.881 27.684 1.00 76.81 246 ILE A CA 1
ATOM 1853 C C . ILE A 1 246 ? -9.658 10.033 29.210 1.00 76.81 246 ILE A C 1
ATOM 1855 O O . ILE A 1 246 ? -10.574 9.565 29.872 1.00 76.81 246 ILE A O 1
ATOM 1859 N N . ASP A 1 247 ? -8.651 10.724 29.755 1.00 74.75 247 ASP A N 1
ATOM 1860 C CA . ASP A 1 247 ? -8.548 11.027 31.192 1.00 74.75 247 ASP A CA 1
ATOM 1861 C C . ASP A 1 247 ? -9.570 12.091 31.672 1.00 74.75 247 ASP A C 1
ATOM 1863 O O . ASP A 1 247 ? -9.694 12.316 32.875 1.00 74.75 247 ASP A O 1
ATOM 1867 N N . LYS A 1 248 ? -10.263 12.778 30.750 1.00 58.84 248 LYS A N 1
ATOM 1868 C CA . LYS A 1 248 ? -11.298 13.791 31.030 1.00 58.84 248 LYS A CA 1
ATOM 1869 C C . LYS A 1 248 ? -12.698 13.202 30.953 1.00 58.84 248 LYS A C 1
ATOM 1871 O O . LYS A 1 248 ? -13.522 13.590 31.807 1.00 58.84 248 LYS A O 1
#

Radius of gyration: 26.26 Å; Cα contacts (8 Å, |Δi|>4): 279; chains: 1; bounding box: 57×40×78 Å